Protein AF-A0A7W1JGU1-F1 (afdb_monomer_lite)

Radius of gyration: 25.04 Å; chains: 1; bounding box: 56×46×71 Å

Sequence (363 aa):
MRERWFGATGRRIPEIAVEGELDVDGALVLDGIADTSRLEQAHAEGTPIVVRAASADEVREALARPEVACVLVPETKREFLDLDLTKLTYGTFSIAACDLETGQWGVATQSKFLAVGSVVPWAEPHVGAVATQAYANPRYGPNGLQLLRDGLAADDVVERLTAADEGREHRQLGVVDSEGRGATYTGSECHDWAGGRTGPGYAAQGNILVSAETVDAIADTFESSSGPLAERLIECLAAAQAAGGDSRGQQSAALLVVEKDGGYAGLSDVVIDLRVDDHERPIEELRRLYGLHEQLFGKTPRSQWIAVADDLRAELGERLASLGYDGDLADAFTAWAGTENLEERVDGVEQIDPVVLEELRAR

Secondary structure (DSSP, 8-state):
--EEE-GGGS-EEESEEETTTS--TT-EEESSS--HHHHHHHHHTT--EEEE-SSHHHHHHHHHSTTEEEEEE-GGGGGGGG--GGGGS--EEEEEEEETTTTEEEEEEEESSTTGGGTSEEEETTTEEEEEEES--TTHHHHHHHHHHTT--HHHHHHHHHHT-TTGGGEEEEEEETT--EEEEE-TTSPSS-EEEEETTEEEEEESBS-THHHHHHHHHHHH--S-HHHHHHHHHHHHHHTT-BTT---EEEEEEEETT-SGGGSSSEEEEEEE-S-SSHHHHHHHHHHHHHHHH----GGGPEE--HHHHHHHHHHHHHTT--S-HHHHHHHHHHHTT-GGG-S-SSEE-HHHHHHHHH-

Foldseek 3Di:
DDWFDQFPPPDIDDQEDAPPPDDNPQADEEAACPCVVVLVVCNVVSGGYEYEDADLVRSLVLSLQLSHRYYYYYPVPVVSSVDPNVLSQWWKKKKWFDDLVQQKTKMKMFTPAFFLLVAAWADDGLQWIKGKGQVGDSVLRVQLSVVSVVVDAQAVSLCVVLVPDPCSLRIWMWIAGSQQWIDIDHHVSFAPPWDWDTDRGMIIIIGQFPDCQLRVQLVVLLVPDDDDPQVSRLSSNVSSVVSGGRSNATFKMWMWMFHQLCPDVSPGGTPDTDIDRGDNCHSVVSVVVVVVSCLQPNDDPPVQWAFCPPVNLVVQQVLLVVVVQDDDSQVSLCVVCVVVNNNVQDDTDRTGDVSSVVVSVVD

pLDDT: mean 92.93, std 8.39, range [48.16, 98.94]

Structure (mmCIF, N/CA/C/O backbone):
data_AF-A0A7W1JGU1-F1
#
_entry.id   AF-A0A7W1JGU1-F1
#
loop_
_atom_site.group_PDB
_atom_site.id
_atom_site.type_symbol
_atom_site.label_atom_id
_atom_site.label_alt_id
_atom_site.label_comp_id
_atom_site.label_asym_id
_atom_site.label_entity_id
_atom_site.label_seq_id
_atom_site.pdbx_PDB_ins_code
_atom_site.Cartn_x
_atom_site.Cartn_y
_atom_site.Cartn_z
_atom_site.occupancy
_atom_site.B_iso_or_equiv
_atom_site.auth_seq_id
_atom_site.auth_comp_id
_atom_site.auth_asym_id
_atom_site.auth_atom_id
_atom_site.pdbx_PDB_model_num
ATOM 1 N N . MET A 1 1 ? 13.282 23.132 -16.673 1.00 57.81 1 MET A N 1
ATOM 2 C CA . MET A 1 1 ? 14.598 22.493 -16.487 1.00 57.81 1 MET A CA 1
ATOM 3 C C . MET A 1 1 ? 14.498 21.673 -15.212 1.00 57.81 1 MET A C 1
ATOM 5 O O . MET A 1 1 ? 14.059 22.225 -14.212 1.00 57.81 1 MET A O 1
ATOM 9 N N . ARG A 1 2 ? 14.706 20.356 -15.277 1.00 69.19 2 ARG A N 1
ATOM 10 C CA . ARG A 1 2 ? 14.617 19.480 -14.096 1.00 69.19 2 ARG A CA 1
ATOM 11 C C . ARG A 1 2 ? 15.855 19.677 -13.229 1.00 69.19 2 ARG A C 1
ATOM 13 O O . ARG A 1 2 ? 16.912 19.979 -13.774 1.00 69.19 2 ARG A O 1
ATOM 20 N N . GLU A 1 3 ? 15.717 19.525 -11.916 1.00 82.75 3 GLU A N 1
ATOM 21 C CA . GLU A 1 3 ? 16.795 19.787 -10.960 1.00 82.75 3 GLU A CA 1
ATOM 22 C C . GLU A 1 3 ? 16.996 18.622 -9.988 1.00 82.75 3 GLU A C 1
ATOM 24 O O . GLU A 1 3 ? 16.015 18.075 -9.474 1.00 82.75 3 GLU A O 1
ATOM 29 N N . ARG A 1 4 ? 18.255 18.315 -9.663 1.00 78.69 4 ARG A N 1
ATOM 30 C CA . ARG A 1 4 ? 18.679 17.308 -8.677 1.00 78.69 4 ARG A CA 1
ATOM 31 C C . ARG A 1 4 ? 19.448 17.942 -7.526 1.00 78.69 4 ARG A C 1
ATOM 33 O O . ARG A 1 4 ? 19.943 19.063 -7.633 1.00 78.69 4 ARG A O 1
ATOM 40 N N . TRP A 1 5 ? 19.542 17.213 -6.418 1.00 82.38 5 TRP A N 1
ATOM 41 C CA . TRP A 1 5 ? 20.405 17.586 -5.301 1.00 82.38 5 TRP A CA 1
ATOM 42 C C . TRP A 1 5 ? 21.877 17.479 -5.701 1.00 82.38 5 TRP A C 1
ATOM 44 O O . TRP A 1 5 ? 22.309 16.480 -6.271 1.00 82.38 5 TRP A O 1
ATOM 54 N N . PHE A 1 6 ? 22.655 18.508 -5.380 1.00 87.06 6 PHE A N 1
ATOM 55 C CA . PHE A 1 6 ? 24.087 18.546 -5.637 1.00 87.06 6 PHE A CA 1
ATOM 56 C C . PHE A 1 6 ? 24.843 17.916 -4.465 1.00 87.06 6 PHE A C 1
ATOM 58 O O . PHE A 1 6 ? 25.328 18.619 -3.575 1.00 87.06 6 PHE A O 1
ATOM 65 N N . GLY A 1 7 ? 24.881 16.580 -4.429 1.00 80.62 7 GLY A N 1
ATOM 66 C CA . GLY A 1 7 ? 25.441 15.818 -3.306 1.00 80.62 7 GLY A CA 1
ATOM 67 C C . GLY A 1 7 ? 24.830 16.237 -1.963 1.00 80.62 7 GLY A C 1
ATOM 68 O O . GLY A 1 7 ? 23.652 16.586 -1.886 1.00 80.62 7 GLY A O 1
ATOM 69 N N . ALA A 1 8 ? 25.643 16.275 -0.907 1.00 78.25 8 ALA A N 1
ATOM 70 C CA . ALA A 1 8 ? 25.215 16.690 0.433 1.00 78.25 8 ALA A CA 1
ATOM 71 C C . ALA A 1 8 ? 25.233 18.221 0.665 1.00 78.25 8 ALA A C 1
ATOM 73 O O . ALA A 1 8 ? 25.177 18.679 1.805 1.00 78.25 8 ALA A O 1
ATOM 74 N N . THR A 1 9 ? 25.327 19.044 -0.389 1.00 79.06 9 THR A N 1
ATOM 75 C CA . THR A 1 9 ? 25.521 20.506 -0.250 1.00 79.06 9 THR A CA 1
ATOM 76 C C . THR A 1 9 ? 24.253 21.287 0.109 1.00 79.06 9 THR A C 1
ATOM 78 O O . THR A 1 9 ? 24.330 22.481 0.398 1.00 79.06 9 THR A O 1
ATOM 81 N N . GLY A 1 10 ? 23.075 20.657 0.038 1.00 78.06 10 GLY A N 1
ATOM 82 C CA . GLY A 1 10 ? 21.784 21.331 0.217 1.00 78.06 10 GLY A CA 1
ATOM 83 C C . GLY A 1 10 ? 21.398 22.274 -0.933 1.00 78.06 10 GLY A C 1
ATOM 84 O O . GLY A 1 10 ? 20.420 23.011 -0.818 1.00 78.06 10 GLY A O 1
ATOM 85 N N . ARG A 1 11 ? 22.141 22.267 -2.049 1.00 85.06 11 ARG A N 1
ATOM 86 C CA . ARG A 1 11 ? 21.815 23.005 -3.280 1.00 85.06 11 ARG A CA 1
ATOM 87 C C . ARG A 1 11 ? 21.112 22.086 -4.277 1.00 85.06 11 ARG A C 1
ATOM 89 O O . ARG A 1 11 ? 21.459 20.910 -4.388 1.00 85.06 11 ARG A O 1
ATOM 96 N N . ARG A 1 12 ? 20.169 22.636 -5.045 1.00 85.50 12 ARG A N 1
ATOM 97 C CA . ARG A 1 12 ? 19.611 21.989 -6.241 1.00 85.50 12 ARG A CA 1
ATOM 98 C C . ARG A 1 12 ? 20.215 22.617 -7.493 1.00 85.50 12 ARG A C 1
ATOM 100 O O . ARG A 1 12 ? 20.418 23.830 -7.522 1.00 85.50 12 ARG A O 1
ATOM 107 N N . ILE A 1 13 ? 20.528 21.795 -8.490 1.00 90.69 13 ILE A N 1
ATOM 108 C CA . ILE A 1 13 ? 21.108 22.217 -9.773 1.00 90.69 13 ILE A CA 1
ATOM 109 C C . ILE A 1 13 ? 20.391 21.530 -10.943 1.00 90.69 13 ILE A C 1
ATOM 111 O O . ILE A 1 13 ? 19.786 20.479 -10.723 1.00 90.69 13 ILE A O 1
ATOM 115 N N . PRO A 1 14 ? 20.453 22.076 -12.172 1.00 92.25 14 PRO A N 1
ATOM 116 C CA . PRO A 1 14 ? 19.905 21.424 -13.359 1.00 92.25 14 PRO A CA 1
ATOM 117 C C . PRO A 1 14 ? 20.441 20.001 -13.572 1.00 92.25 14 PRO A C 1
ATOM 119 O O . PRO A 1 14 ? 21.622 19.751 -13.363 1.00 92.25 14 PRO A O 1
ATOM 122 N N . GLU A 1 15 ? 19.593 19.086 -14.052 1.00 90.38 15 GLU A N 1
ATOM 123 C CA . GLU A 1 15 ? 20.009 17.732 -14.459 1.00 90.38 15 GLU A CA 1
ATOM 124 C C . GLU A 1 15 ? 20.952 17.756 -15.668 1.00 90.38 15 GLU A C 1
ATOM 126 O O . GLU A 1 15 ? 21.831 16.909 -15.782 1.00 90.38 15 GLU A O 1
ATOM 131 N N . ILE A 1 16 ? 20.783 18.727 -16.568 1.00 94.06 16 ILE A N 1
ATOM 132 C CA . ILE A 1 16 ? 21.658 18.944 -17.720 1.00 94.06 16 ILE A CA 1
ATOM 133 C C . ILE A 1 16 ? 22.049 20.417 -17.731 1.00 94.06 16 ILE A C 1
ATOM 135 O O . ILE A 1 16 ? 21.179 21.288 -17.652 1.00 94.06 16 ILE A O 1
ATOM 139 N N . ALA A 1 17 ? 23.341 20.695 -17.854 1.00 95.12 17 ALA A N 1
ATOM 140 C CA . ALA A 1 17 ? 23.866 22.043 -18.014 1.00 95.12 17 ALA A CA 1
ATOM 141 C C . ALA A 1 17 ? 24.923 22.087 -19.117 1.00 95.12 17 ALA A C 1
ATOM 143 O O . ALA A 1 17 ? 25.564 21.085 -19.434 1.00 95.12 17 ALA A O 1
ATOM 144 N N . VAL A 1 18 ? 25.116 23.262 -19.708 1.00 95.12 18 VAL A N 1
ATOM 145 C CA . VAL A 1 18 ? 26.220 23.478 -20.643 1.00 95.12 18 VAL A CA 1
ATOM 146 C C . VAL A 1 18 ? 27.516 23.595 -19.850 1.00 95.12 18 VAL A C 1
ATOM 148 O O . VAL A 1 18 ? 27.570 24.266 -18.815 1.00 95.12 18 VAL A O 1
ATOM 151 N N . GLU A 1 19 ? 28.571 22.949 -20.332 1.00 93.38 19 GLU A N 1
ATOM 152 C CA . GLU A 1 19 ? 29.889 23.043 -19.718 1.00 93.38 19 GLU A CA 1
ATOM 153 C C . GLU A 1 19 ? 30.355 24.507 -19.614 1.00 93.38 19 GLU A C 1
ATOM 155 O O . GLU A 1 19 ? 30.359 25.249 -20.595 1.00 93.38 19 GLU A O 1
ATOM 160 N N . GLY A 1 20 ? 30.734 24.920 -18.401 1.00 90.44 20 GLY A N 1
ATOM 161 C CA . GLY A 1 20 ? 31.150 26.291 -18.090 1.00 90.44 20 GLY A CA 1
ATOM 162 C C . GLY A 1 20 ? 30.017 27.257 -17.719 1.00 90.44 20 GLY A C 1
ATOM 163 O O . GLY A 1 20 ? 30.310 28.352 -17.246 1.00 90.44 20 GLY A O 1
ATOM 164 N N . GLU A 1 21 ? 28.744 26.871 -17.873 1.00 91.75 21 GLU A N 1
ATOM 165 C CA . GLU A 1 21 ? 27.593 27.701 -17.469 1.00 91.75 21 GLU A CA 1
ATOM 166 C C . GLU A 1 21 ? 27.094 27.397 -16.043 1.00 91.75 21 GLU A C 1
ATOM 168 O O . GLU A 1 21 ? 26.325 28.176 -15.479 1.00 91.75 21 GLU A O 1
ATOM 173 N N . LEU A 1 22 ? 27.544 26.291 -15.441 1.00 91.69 22 LEU A N 1
ATOM 174 C CA . LEU A 1 22 ? 27.181 25.872 -14.088 1.00 91.69 22 LEU A CA 1
ATOM 175 C C . LEU A 1 22 ? 28.423 25.763 -13.197 1.00 91.69 22 LEU A C 1
ATOM 177 O O . LEU A 1 22 ? 29.395 25.097 -13.550 1.00 91.69 22 LEU A O 1
ATOM 181 N N . ASP A 1 23 ? 28.360 26.386 -12.021 1.00 90.50 23 ASP A N 1
ATOM 182 C CA . ASP A 1 23 ? 29.350 26.206 -10.959 1.00 90.50 23 ASP A CA 1
ATOM 183 C C . ASP A 1 23 ? 29.194 24.817 -10.324 1.00 90.50 23 ASP A C 1
ATOM 185 O O . ASP A 1 23 ? 28.189 24.532 -9.664 1.00 90.50 23 ASP A O 1
ATOM 189 N N . VAL A 1 24 ? 30.197 23.969 -10.545 1.00 91.62 24 VAL A N 1
ATOM 190 C CA . VAL A 1 24 ? 30.272 22.591 -10.044 1.00 91.62 24 VAL A CA 1
ATOM 191 C C . VAL A 1 24 ? 31.461 22.391 -9.099 1.00 91.62 24 VAL A C 1
ATOM 193 O O . VAL A 1 24 ? 31.951 21.271 -8.942 1.00 91.62 24 VAL A O 1
ATOM 196 N N . ASP A 1 25 ? 31.943 23.463 -8.463 1.00 90.75 25 ASP A N 1
ATOM 197 C CA . ASP A 1 25 ? 33.056 23.385 -7.520 1.00 90.75 25 ASP A CA 1
ATOM 198 C C . ASP A 1 25 ? 32.768 22.392 -6.383 1.00 90.75 25 ASP A C 1
ATOM 200 O O . ASP A 1 25 ? 31.695 22.370 -5.774 1.00 90.75 25 ASP A O 1
ATOM 204 N N . GLY A 1 26 ? 33.758 21.543 -6.097 1.00 86.06 26 GLY A N 1
ATOM 205 C CA . GLY A 1 26 ? 33.644 20.475 -5.104 1.00 86.06 26 GLY A CA 1
ATOM 206 C C . GLY A 1 26 ? 32.968 19.196 -5.606 1.00 86.06 26 GLY A C 1
ATOM 207 O O . GLY A 1 26 ? 32.890 18.238 -4.840 1.00 86.06 26 GLY A O 1
ATOM 208 N N . ALA A 1 27 ? 32.524 19.137 -6.867 1.00 92.62 27 ALA A N 1
ATOM 209 C CA . ALA A 1 27 ? 32.068 17.891 -7.473 1.00 92.62 27 ALA A CA 1
ATOM 210 C C . ALA A 1 27 ? 33.224 17.004 -7.950 1.00 92.62 27 ALA A C 1
ATOM 212 O O . ALA A 1 27 ? 34.256 17.475 -8.438 1.00 92.62 27 ALA A O 1
ATOM 213 N N . LEU A 1 28 ? 32.990 15.695 -7.921 1.00 94.56 28 LEU A N 1
ATOM 214 C CA . LEU A 1 28 ? 33.716 14.746 -8.748 1.00 94.56 28 LEU A CA 1
ATOM 215 C C . LEU A 1 28 ? 33.192 14.852 -10.186 1.00 94.56 28 LEU A C 1
ATOM 217 O O . LEU A 1 28 ? 32.068 14.441 -10.469 1.00 94.56 28 LEU A O 1
ATOM 221 N N . VAL A 1 29 ? 34.016 15.385 -11.091 1.00 94.81 29 VAL A N 1
ATOM 222 C CA . VAL A 1 29 ? 33.682 15.485 -12.519 1.00 94.81 29 VAL A CA 1
ATOM 223 C C . VAL A 1 29 ? 34.329 14.337 -13.294 1.00 94.81 29 VAL A C 1
ATOM 225 O O . VAL A 1 29 ? 35.550 14.176 -13.245 1.00 94.81 29 VAL A O 1
ATOM 228 N N . LEU A 1 30 ? 33.523 13.556 -14.015 1.00 94.00 30 LEU A N 1
ATOM 229 C CA . LEU A 1 30 ? 33.954 12.382 -14.781 1.00 94.00 30 LEU A CA 1
ATOM 230 C C . LEU A 1 30 ? 33.613 12.510 -16.269 1.00 94.00 30 LEU A C 1
ATOM 232 O O . LEU A 1 30 ? 32.602 13.104 -16.635 1.00 94.00 30 LEU A O 1
ATOM 236 N N . ASP A 1 31 ? 34.426 11.887 -17.120 1.00 91.94 31 ASP A N 1
ATOM 237 C CA . ASP A 1 31 ? 34.188 11.783 -18.564 1.00 91.94 31 ASP A CA 1
ATOM 238 C C . ASP A 1 31 ? 33.495 10.441 -18.876 1.00 91.94 31 ASP A C 1
ATOM 240 O O . ASP A 1 31 ? 34.106 9.506 -19.396 1.00 91.94 31 ASP A O 1
ATOM 244 N N . GLY A 1 32 ? 32.225 10.327 -18.473 1.00 87.50 32 GLY A N 1
ATOM 245 C CA . GLY A 1 32 ? 31.402 9.113 -18.574 1.00 87.50 32 GLY A CA 1
ATOM 246 C C . GLY A 1 32 ? 31.245 8.332 -17.258 1.00 87.50 32 GLY A C 1
ATOM 247 O O . GLY A 1 32 ? 31.755 8.729 -16.212 1.00 87.50 32 GLY A O 1
ATOM 248 N N . ILE A 1 33 ? 30.521 7.204 -17.310 1.00 84.88 33 ILE A N 1
ATOM 249 C CA . ILE A 1 33 ? 30.115 6.402 -16.130 1.00 84.88 33 ILE A CA 1
ATOM 250 C C . ILE A 1 33 ? 30.819 5.039 -16.002 1.00 84.88 33 ILE A C 1
ATOM 252 O O . ILE A 1 33 ? 30.367 4.170 -15.258 1.00 84.88 33 ILE A O 1
ATOM 256 N N . ALA A 1 34 ? 31.914 4.824 -16.733 1.00 85.06 34 ALA A N 1
ATOM 257 C CA . ALA A 1 34 ? 32.598 3.528 -16.768 1.00 85.06 34 ALA A CA 1
ATOM 258 C C . ALA A 1 34 ? 33.297 3.153 -15.443 1.00 85.06 34 ALA A C 1
ATOM 260 O O . ALA A 1 34 ? 33.526 1.974 -15.186 1.00 85.06 34 ALA A O 1
ATOM 261 N N . ASP A 1 35 ? 33.635 4.135 -14.602 1.00 84.56 35 ASP A N 1
ATOM 262 C CA . ASP A 1 35 ? 34.299 3.931 -13.307 1.00 84.56 35 ASP A CA 1
ATOM 263 C C . ASP A 1 35 ? 33.270 3.884 -12.165 1.00 84.56 35 ASP A C 1
ATOM 265 O O . ASP A 1 35 ? 33.096 4.838 -11.402 1.00 84.56 35 ASP A O 1
ATOM 269 N N . THR A 1 36 ? 32.543 2.769 -12.076 1.00 78.19 36 THR A N 1
ATOM 270 C CA . THR A 1 36 ? 31.451 2.584 -11.106 1.00 78.19 36 THR A CA 1
ATOM 271 C C . THR A 1 36 ? 31.927 2.623 -9.658 1.00 78.19 36 THR A C 1
ATOM 273 O O . THR A 1 36 ? 31.287 3.257 -8.826 1.00 78.19 36 THR A O 1
ATOM 276 N N . SER A 1 37 ? 33.097 2.052 -9.366 1.00 81.31 37 SER A N 1
ATOM 277 C CA . SER A 1 37 ? 33.707 2.079 -8.031 1.00 81.31 37 SER A CA 1
ATOM 278 C C . SER A 1 37 ? 33.895 3.495 -7.491 1.00 81.31 37 SER A C 1
ATOM 280 O O . SER A 1 37 ? 33.700 3.762 -6.306 1.00 81.31 37 SER A O 1
ATOM 282 N N . ARG A 1 38 ? 34.275 4.424 -8.369 1.00 83.88 38 ARG A N 1
ATOM 283 C CA . ARG A 1 38 ? 34.543 5.809 -7.991 1.00 83.88 38 ARG A CA 1
ATOM 284 C C . ARG A 1 38 ? 33.262 6.623 -7.830 1.00 83.88 38 ARG A C 1
ATOM 286 O O . ARG A 1 38 ? 33.226 7.517 -6.988 1.00 83.88 38 ARG A O 1
ATOM 293 N N . LEU A 1 39 ? 32.225 6.293 -8.604 1.00 80.50 39 LEU A N 1
ATOM 294 C CA . LEU A 1 39 ? 30.877 6.838 -8.434 1.00 80.50 39 LEU A CA 1
ATOM 295 C C . LEU A 1 39 ? 30.300 6.451 -7.065 1.00 80.50 39 LEU A C 1
ATOM 297 O O . LEU A 1 39 ? 29.896 7.323 -6.300 1.00 80.50 39 LEU A O 1
ATOM 301 N N . GLU A 1 40 ? 30.334 5.160 -6.734 1.00 76.38 40 GLU A N 1
ATOM 302 C CA . GLU A 1 40 ? 29.820 4.622 -5.469 1.00 76.38 40 GLU A CA 1
ATOM 303 C C . GLU A 1 40 ? 30.540 5.228 -4.259 1.00 76.38 40 GLU A C 1
ATOM 305 O O . GLU A 1 40 ? 29.898 5.662 -3.301 1.00 76.38 40 GLU A O 1
ATOM 310 N N . GLN A 1 41 ? 31.873 5.328 -4.320 1.00 85.38 41 GLN A N 1
ATOM 311 C CA . GLN A 1 41 ? 32.661 5.944 -3.254 1.00 85.38 41 GLN A CA 1
ATOM 312 C C . GLN A 1 41 ? 32.295 7.422 -3.053 1.00 85.38 41 GLN A C 1
ATOM 314 O O . GLN A 1 41 ? 32.042 7.848 -1.927 1.00 85.38 41 GLN A O 1
ATOM 319 N N . ALA A 1 42 ? 32.247 8.206 -4.134 1.00 84.44 42 ALA A N 1
ATOM 320 C CA . ALA A 1 42 ? 31.918 9.626 -4.052 1.00 84.44 42 ALA A CA 1
ATOM 321 C C . ALA A 1 42 ? 30.506 9.851 -3.494 1.00 84.44 42 ALA A C 1
ATOM 323 O O . ALA A 1 42 ? 30.311 10.741 -2.664 1.00 84.44 42 ALA A O 1
ATOM 324 N N . HIS A 1 43 ? 29.546 9.013 -3.893 1.00 78.19 43 HIS A N 1
ATOM 325 C CA . HIS A 1 43 ? 28.185 9.056 -3.376 1.00 78.19 43 HIS A CA 1
ATOM 326 C C . HIS A 1 43 ? 28.131 8.759 -1.871 1.00 78.19 43 HIS A C 1
ATOM 328 O O . HIS A 1 43 ? 27.525 9.524 -1.120 1.00 78.19 43 HIS A O 1
ATOM 334 N N . ALA A 1 44 ? 28.818 7.706 -1.415 1.00 77.06 44 ALA A N 1
ATOM 335 C CA . ALA A 1 44 ? 28.895 7.346 0.002 1.00 77.06 44 ALA A CA 1
ATOM 336 C C . ALA A 1 44 ? 29.539 8.450 0.864 1.00 77.06 44 ALA A C 1
ATOM 338 O O . ALA A 1 44 ? 29.163 8.644 2.019 1.00 77.06 44 ALA A O 1
ATOM 339 N N . GLU A 1 45 ? 30.482 9.204 0.296 1.00 85.62 45 GLU A N 1
ATOM 340 C CA . GLU A 1 45 ? 31.135 10.352 0.938 1.00 85.62 45 GLU A CA 1
ATOM 341 C C . GLU A 1 45 ? 30.306 11.652 0.846 1.00 85.62 45 GLU A C 1
ATOM 343 O O . GLU A 1 45 ? 30.707 12.684 1.385 1.00 85.62 45 GLU A O 1
ATOM 348 N N . GLY A 1 46 ? 29.149 11.630 0.173 1.00 80.19 46 GLY A N 1
ATOM 349 C CA . GLY A 1 46 ? 28.290 12.800 -0.039 1.00 80.19 46 GLY A CA 1
ATOM 350 C C . GLY A 1 46 ? 28.841 13.814 -1.050 1.00 80.19 46 GLY A C 1
ATOM 351 O O . GLY A 1 46 ? 28.321 14.932 -1.146 1.00 80.19 46 GLY A O 1
ATOM 352 N N . THR A 1 47 ? 29.878 13.438 -1.804 1.00 90.12 47 THR A N 1
ATOM 353 C CA . THR A 1 47 ? 30.502 14.274 -2.833 1.00 90.12 47 THR A CA 1
ATOM 354 C C . THR A 1 47 ? 29.578 14.359 -4.051 1.00 90.12 47 THR A C 1
ATOM 356 O O . THR A 1 47 ? 29.162 13.321 -4.569 1.00 90.12 47 THR A O 1
ATOM 359 N N . PRO A 1 48 ? 29.241 15.565 -4.546 1.00 90.62 48 PRO A N 1
ATOM 360 C CA . PRO A 1 48 ? 28.428 15.699 -5.747 1.00 90.62 48 PRO A CA 1
ATOM 361 C C . PRO A 1 48 ? 29.127 15.085 -6.960 1.00 90.62 48 PRO A C 1
ATOM 363 O O . PRO A 1 48 ? 30.327 15.272 -7.147 1.00 90.62 48 PRO A O 1
ATOM 366 N N . ILE A 1 49 ? 28.378 14.394 -7.812 1.00 94.50 49 ILE A N 1
ATOM 367 C CA . ILE A 1 49 ? 28.927 13.751 -9.007 1.00 94.50 49 ILE A CA 1
ATOM 368 C C . ILE A 1 49 ? 28.382 14.444 -10.246 1.00 94.50 49 ILE A C 1
ATOM 370 O O . ILE A 1 49 ? 27.172 14.626 -10.392 1.00 94.50 49 ILE A O 1
ATOM 374 N N . VAL A 1 50 ? 29.282 14.802 -11.155 1.00 95.94 50 VAL A N 1
ATOM 375 C CA . VAL A 1 50 ? 28.960 15.429 -12.433 1.00 95.94 50 VAL A CA 1
ATOM 376 C C . VAL A 1 50 ? 29.601 14.626 -13.554 1.00 95.94 50 VAL A C 1
ATOM 378 O O . VAL A 1 50 ? 30.773 14.264 -13.478 1.00 95.94 50 VAL A O 1
ATOM 381 N N . VAL A 1 51 ? 28.842 14.348 -14.608 1.00 96.19 51 VAL A N 1
ATOM 382 C CA . VAL A 1 51 ? 29.319 13.537 -15.735 1.00 96.19 51 VAL A CA 1
ATOM 383 C C . VAL A 1 51 ? 29.299 14.371 -17.004 1.00 96.19 51 VAL A C 1
ATOM 385 O O . VAL A 1 51 ? 28.305 15.024 -17.299 1.00 96.19 51 VAL A O 1
ATOM 388 N N . ARG A 1 52 ? 30.380 14.362 -17.780 1.00 96.19 52 ARG A N 1
ATOM 389 C CA . ARG A 1 52 ? 30.372 14.911 -19.137 1.00 96.19 52 ARG A CA 1
ATOM 390 C C . ARG A 1 52 ? 29.783 13.899 -20.106 1.00 96.19 52 ARG A C 1
ATOM 392 O O . ARG A 1 52 ? 30.157 12.729 -20.068 1.00 96.19 52 ARG A O 1
ATOM 399 N N . ALA A 1 53 ? 28.911 14.368 -20.990 1.00 95.00 53 ALA A N 1
ATOM 400 C CA . ALA A 1 53 ? 28.315 13.562 -22.047 1.00 95.00 53 ALA A CA 1
ATOM 401 C C . ALA A 1 53 ? 28.321 14.323 -23.377 1.00 95.00 53 ALA A C 1
ATOM 403 O O . ALA A 1 53 ? 27.991 15.508 -23.441 1.00 95.00 53 ALA A O 1
ATOM 404 N N . ALA A 1 54 ? 28.674 13.632 -24.456 1.00 92.69 54 ALA A N 1
ATOM 405 C CA . ALA A 1 54 ? 28.732 14.163 -25.815 1.00 92.69 54 ALA A CA 1
ATOM 406 C C . ALA A 1 54 ? 27.597 13.645 -26.717 1.00 92.69 54 ALA A C 1
ATOM 408 O O . ALA A 1 54 ? 27.443 14.123 -27.848 1.00 92.69 54 ALA A O 1
ATOM 409 N N . SER A 1 55 ? 26.783 12.704 -26.230 1.00 92.00 55 SER A N 1
ATOM 410 C CA . SER A 1 55 ? 25.632 12.146 -26.944 1.00 92.00 55 SER A CA 1
ATOM 411 C C . SER A 1 55 ? 24.375 12.087 -26.071 1.00 92.00 55 SER A C 1
ATOM 413 O O . SER A 1 55 ? 24.446 12.080 -24.846 1.00 92.00 55 SER A O 1
ATOM 415 N N . ALA A 1 56 ? 23.201 12.029 -26.706 1.00 83.94 56 ALA A N 1
ATOM 416 C CA . ALA A 1 56 ? 21.934 11.895 -25.990 1.00 83.94 56 ALA A CA 1
ATOM 417 C C . ALA A 1 56 ? 21.840 10.584 -25.191 1.00 83.94 56 ALA A C 1
ATOM 419 O O . ALA A 1 56 ? 21.195 10.560 -24.147 1.00 83.94 56 ALA A O 1
ATOM 420 N N . ASP A 1 57 ? 22.474 9.511 -25.668 1.00 82.31 57 ASP A N 1
ATOM 421 C CA . ASP A 1 57 ? 22.488 8.222 -24.972 1.00 82.31 57 ASP A CA 1
ATOM 422 C C . ASP A 1 57 ? 23.388 8.284 -23.739 1.00 82.31 57 ASP A C 1
ATOM 424 O O . ASP A 1 57 ? 22.933 7.929 -22.659 1.00 82.31 57 ASP A O 1
ATOM 428 N N . GLU A 1 58 ? 24.575 8.887 -23.842 1.00 90.69 58 GLU A N 1
ATOM 429 C CA . GLU A 1 58 ? 25.435 9.150 -22.678 1.00 90.69 58 GLU A CA 1
ATOM 430 C C . GLU A 1 58 ? 24.746 10.044 -21.638 1.00 90.69 58 GLU A C 1
ATOM 432 O O . GLU A 1 58 ? 24.868 9.799 -20.440 1.00 90.69 58 GLU A O 1
ATOM 437 N N . VAL A 1 59 ? 23.983 11.060 -22.072 1.00 89.75 59 VAL A N 1
ATOM 438 C CA . VAL A 1 59 ? 23.187 11.895 -21.156 1.00 89.75 59 VAL A CA 1
ATOM 439 C C . VAL A 1 59 ? 22.160 11.044 -20.412 1.00 89.75 59 VAL A C 1
ATOM 441 O O . VAL A 1 59 ? 22.015 11.179 -19.198 1.00 89.75 59 VAL A O 1
ATOM 444 N N . ARG A 1 60 ? 21.443 10.163 -21.119 1.00 81.88 60 ARG A N 1
ATOM 445 C CA . ARG A 1 60 ? 20.428 9.300 -20.502 1.00 81.88 60 ARG A CA 1
ATOM 446 C C . ARG A 1 60 ? 21.044 8.257 -19.580 1.00 81.88 60 ARG A C 1
ATOM 448 O O . ARG A 1 60 ? 20.530 8.078 -18.485 1.00 81.88 60 ARG A O 1
ATOM 455 N N . GLU A 1 61 ? 22.125 7.604 -19.991 1.00 81.25 61 GLU A N 1
ATOM 456 C CA . GLU A 1 61 ? 22.857 6.625 -19.182 1.00 81.25 61 GLU A CA 1
ATOM 457 C C . GLU A 1 61 ? 23.410 7.262 -17.906 1.00 81.25 61 GLU A C 1
ATOM 459 O O . GLU A 1 61 ? 23.255 6.712 -16.816 1.00 81.25 61 GLU A O 1
ATOM 464 N N . ALA A 1 62 ? 23.993 8.458 -18.018 1.00 88.31 62 ALA A N 1
ATOM 465 C CA . ALA A 1 62 ? 24.476 9.199 -16.865 1.00 88.31 62 ALA A CA 1
ATOM 466 C C . ALA A 1 62 ? 23.327 9.634 -15.946 1.00 88.31 62 ALA A C 1
ATOM 468 O O . ALA A 1 62 ? 23.434 9.479 -14.737 1.00 88.31 62 ALA A O 1
ATOM 469 N N . LEU A 1 63 ? 22.202 10.117 -16.482 1.00 85.12 63 LEU A N 1
ATOM 470 C CA . LEU A 1 63 ? 21.047 10.504 -15.663 1.00 85.12 63 LEU A CA 1
ATOM 471 C C . LEU A 1 63 ? 20.227 9.322 -15.133 1.00 85.12 63 LEU A C 1
ATOM 473 O O . LEU A 1 63 ? 19.476 9.504 -14.174 1.00 85.12 63 LEU A O 1
ATOM 477 N N . ALA A 1 64 ? 20.366 8.121 -15.691 1.00 74.06 64 ALA A N 1
ATOM 478 C CA . ALA A 1 64 ? 19.800 6.903 -15.112 1.00 74.06 64 ALA A CA 1
ATOM 479 C C . ALA A 1 64 ? 20.467 6.535 -13.781 1.00 74.06 64 ALA A C 1
ATOM 481 O O . ALA A 1 64 ? 19.858 5.860 -12.955 1.00 74.06 64 ALA A O 1
ATOM 482 N N . ARG A 1 65 ? 21.696 7.011 -13.551 1.00 76.81 65 ARG A N 1
ATOM 483 C CA . ARG A 1 65 ? 22.391 6.869 -12.275 1.00 76.81 65 ARG A CA 1
ATOM 484 C C . ARG A 1 65 ? 21.842 7.883 -11.264 1.00 76.81 65 ARG A C 1
ATOM 486 O O . ARG A 1 65 ? 21.923 9.092 -11.518 1.00 76.81 65 ARG A O 1
ATOM 493 N N . PRO A 1 66 ? 21.271 7.443 -10.132 1.00 72.00 66 PRO A N 1
ATOM 494 C CA . PRO A 1 66 ? 20.759 8.356 -9.111 1.00 72.00 66 PRO A CA 1
ATOM 495 C C . PRO A 1 66 ? 21.863 9.179 -8.435 1.00 72.00 66 PRO A C 1
ATOM 497 O O . PRO A 1 66 ? 21.594 10.269 -7.933 1.00 72.00 66 PRO A O 1
ATOM 500 N N . GLU A 1 67 ? 23.106 8.696 -8.456 1.00 81.06 67 GLU A N 1
ATOM 501 C CA . GLU A 1 67 ? 24.265 9.353 -7.857 1.00 81.06 67 GLU A CA 1
ATOM 502 C C . GLU A 1 67 ? 24.722 10.579 -8.663 1.00 81.06 67 GLU A C 1
ATOM 504 O O . GLU A 1 67 ? 25.348 11.487 -8.112 1.00 81.06 67 GLU A O 1
ATOM 509 N N . VAL A 1 68 ? 24.401 10.628 -9.962 1.00 89.19 68 VAL A N 1
ATOM 510 C CA . VAL A 1 68 ? 24.774 11.727 -10.860 1.00 89.19 68 VAL A CA 1
ATOM 511 C C . VAL A 1 68 ? 23.842 12.916 -10.636 1.00 89.19 68 VAL A C 1
ATOM 513 O O . VAL A 1 68 ? 22.644 12.874 -10.932 1.00 89.19 68 VAL A O 1
ATOM 516 N N . ALA A 1 69 ? 24.418 14.009 -10.137 1.00 89.12 69 ALA A N 1
ATOM 517 C CA . ALA A 1 69 ? 23.707 15.244 -9.831 1.00 89.12 69 ALA A CA 1
ATOM 518 C C . ALA A 1 69 ? 23.454 16.105 -11.078 1.00 89.12 69 ALA A C 1
ATOM 520 O O . ALA A 1 69 ? 22.437 16.789 -11.151 1.00 89.12 69 ALA A O 1
ATOM 521 N N . CYS A 1 70 ? 24.366 16.084 -12.054 1.00 94.25 70 CYS A N 1
ATOM 522 C CA . CYS A 1 70 ? 24.240 16.841 -13.298 1.00 94.25 70 CYS A CA 1
ATOM 523 C C . CYS A 1 70 ? 25.060 16.201 -14.418 1.00 94.25 70 CYS A C 1
ATOM 525 O O . CYS A 1 70 ? 26.146 15.666 -14.187 1.00 94.25 70 CYS A O 1
ATOM 527 N N . VAL A 1 71 ? 24.566 16.329 -15.645 1.00 95.69 71 VAL A N 1
ATOM 528 C CA . VAL A 1 71 ? 25.310 16.037 -16.864 1.00 95.69 71 VAL A CA 1
ATOM 529 C C . VAL A 1 71 ? 25.737 17.337 -17.534 1.00 95.69 71 VAL A C 1
ATOM 531 O O . VAL A 1 71 ? 24.907 18.194 -17.835 1.00 95.69 71 VAL A O 1
ATOM 534 N N . LEU A 1 72 ? 27.038 17.491 -17.770 1.00 96.62 72 LEU A N 1
ATOM 535 C CA . LEU A 1 72 ? 27.579 18.594 -18.555 1.00 96.62 72 LEU A CA 1
ATOM 536 C C . LEU A 1 72 ? 27.620 18.201 -20.027 1.00 96.62 72 LEU A C 1
ATOM 538 O O . LEU A 1 72 ? 28.242 17.203 -20.396 1.00 96.62 72 LEU A O 1
ATOM 542 N N . VAL A 1 73 ? 26.982 19.010 -20.865 1.00 96.06 73 VAL A N 1
ATOM 543 C CA . VAL A 1 73 ? 27.023 18.864 -22.321 1.00 96.06 73 VAL A CA 1
ATOM 544 C C . VAL A 1 73 ? 27.886 19.969 -22.936 1.00 96.06 73 VAL A C 1
ATOM 546 O O . VAL A 1 73 ? 27.887 21.097 -22.433 1.00 96.06 73 VAL A O 1
ATOM 549 N N . PRO A 1 74 ? 28.627 19.697 -24.024 1.00 94.94 74 PRO A N 1
ATOM 550 C CA . PRO A 1 74 ? 29.394 20.724 -24.719 1.00 94.94 74 PRO A CA 1
ATOM 551 C C . PRO A 1 74 ? 28.517 21.895 -25.176 1.00 94.94 74 PRO A C 1
ATOM 553 O O . PRO A 1 74 ? 27.356 21.708 -25.536 1.00 94.94 74 PRO A O 1
ATOM 556 N N . GLU A 1 75 ? 29.096 23.093 -25.296 1.00 93.19 75 GLU A N 1
ATOM 557 C CA . GLU A 1 75 ? 28.383 24.268 -25.829 1.00 93.19 75 GLU A CA 1
ATOM 558 C C . GLU A 1 75 ? 27.804 24.035 -27.237 1.00 93.19 75 GLU A C 1
ATOM 560 O O . GLU A 1 75 ? 26.758 24.576 -27.595 1.00 93.19 75 GLU A O 1
ATOM 565 N N . THR A 1 76 ? 28.443 23.173 -28.027 1.00 93.75 76 THR A N 1
ATOM 566 C CA . THR A 1 76 ? 27.977 22.775 -29.364 1.00 93.75 76 THR A CA 1
ATOM 567 C C . THR A 1 76 ? 26.779 21.820 -29.350 1.00 93.75 76 THR A C 1
ATOM 569 O O . THR A 1 76 ? 26.274 21.498 -30.423 1.00 93.75 76 THR A O 1
ATOM 572 N N . LYS A 1 77 ? 26.350 21.365 -28.166 1.00 92.56 77 LYS A N 1
ATOM 573 C CA . LYS A 1 77 ? 25.307 20.357 -27.926 1.00 92.56 77 LYS A CA 1
ATOM 574 C C . LYS A 1 77 ? 24.163 20.865 -27.044 1.00 92.56 77 LYS A C 1
ATOM 576 O O . LYS A 1 77 ? 23.526 20.093 -26.328 1.00 92.56 77 LYS A O 1
ATOM 581 N N . ARG A 1 78 ? 23.883 22.173 -27.089 1.00 92.44 78 ARG A N 1
ATOM 582 C CA . ARG A 1 78 ? 22.790 22.817 -26.331 1.00 92.44 78 ARG A CA 1
ATOM 583 C C . ARG A 1 78 ? 21.424 22.170 -26.581 1.00 92.44 78 ARG A C 1
ATOM 585 O O . ARG A 1 78 ? 20.585 22.218 -25.689 1.00 92.44 78 ARG A O 1
ATOM 592 N N . GLU A 1 79 ? 21.211 21.528 -27.732 1.00 88.88 79 GLU A N 1
ATOM 593 C CA . GLU A 1 79 ? 19.981 20.784 -28.028 1.00 88.88 79 GLU A CA 1
ATOM 594 C C . GLU A 1 79 ? 19.681 19.667 -27.014 1.00 88.88 79 GLU A C 1
ATOM 596 O O . GLU A 1 79 ? 18.535 19.245 -26.887 1.00 88.88 79 GLU A O 1
ATOM 601 N N . PHE A 1 80 ? 20.680 19.198 -26.257 1.00 90.75 80 PHE A N 1
ATOM 602 C CA . PHE A 1 80 ? 20.475 18.182 -25.229 1.00 90.75 80 PHE A CA 1
ATOM 603 C C . PHE A 1 80 ? 19.794 18.704 -23.960 1.00 90.75 80 PHE A C 1
ATOM 605 O O . PHE A 1 80 ? 19.228 17.904 -23.220 1.00 90.75 80 PHE A O 1
ATOM 612 N N . LEU A 1 81 ? 19.770 20.022 -23.728 1.00 87.88 81 LEU A N 1
ATOM 613 C CA . LEU A 1 81 ? 19.007 20.626 -22.625 1.00 87.88 81 LEU A CA 1
ATOM 614 C C . LEU A 1 81 ? 17.496 20.372 -22.754 1.00 87.88 81 LEU A C 1
ATOM 616 O O . LEU A 1 81 ? 16.786 20.356 -21.749 1.00 87.88 81 LEU A O 1
ATOM 620 N N . ASP A 1 82 ? 17.032 20.149 -23.986 1.00 84.44 82 ASP A N 1
ATOM 621 C CA . ASP A 1 82 ? 15.638 19.872 -24.330 1.00 84.44 82 ASP A CA 1
ATOM 622 C C . ASP A 1 82 ? 15.358 18.366 -24.492 1.00 84.44 82 ASP A C 1
ATOM 624 O O . ASP A 1 82 ? 14.303 17.985 -25.006 1.00 84.44 82 ASP A O 1
ATOM 628 N N . LEU A 1 83 ? 16.287 17.485 -24.085 1.00 80.62 83 LEU A N 1
ATOM 629 C CA . LEU A 1 83 ? 16.059 16.043 -24.152 1.00 80.62 83 LEU A CA 1
ATOM 630 C C . LEU A 1 83 ? 14.812 15.659 -23.361 1.00 80.62 83 LEU A C 1
ATOM 632 O O . LEU A 1 83 ? 14.644 16.010 -22.192 1.00 80.62 83 LEU A O 1
ATOM 636 N N . ASP A 1 84 ? 13.960 14.863 -23.999 1.00 64.31 84 ASP A N 1
ATOM 637 C CA . ASP A 1 84 ? 12.831 14.257 -23.321 1.00 64.31 84 ASP A CA 1
ATOM 638 C C . ASP A 1 84 ? 13.327 13.152 -22.376 1.00 64.31 84 ASP A C 1
ATOM 640 O O . ASP A 1 84 ? 13.554 12.001 -22.759 1.00 64.31 84 ASP A O 1
ATOM 644 N N . LEU A 1 85 ? 13.533 13.542 -21.120 1.00 64.94 85 LEU A N 1
ATOM 645 C CA . LEU A 1 85 ? 13.931 12.665 -20.026 1.00 64.94 85 LEU A CA 1
ATOM 646 C C . LEU A 1 85 ? 12.719 12.002 -19.350 1.00 64.94 85 LEU A C 1
ATOM 648 O O . LEU A 1 85 ? 12.868 11.416 -18.277 1.00 64.94 85 LEU A O 1
ATOM 652 N N . THR A 1 86 ? 11.500 12.098 -19.898 1.00 53.44 86 THR A N 1
ATOM 653 C CA . THR A 1 86 ? 10.312 11.440 -19.310 1.00 53.44 86 THR A CA 1
ATOM 654 C C . THR A 1 86 ? 10.453 9.921 -19.205 1.00 53.44 86 THR A C 1
ATOM 656 O O . THR A 1 86 ? 9.820 9.303 -18.352 1.00 53.44 86 THR A O 1
ATOM 659 N N . LYS A 1 87 ? 11.340 9.312 -19.998 1.00 48.16 87 LYS A N 1
ATOM 660 C CA . LYS A 1 87 ? 11.672 7.887 -19.877 1.00 48.16 87 LYS A CA 1
ATOM 661 C C . LYS A 1 87 ? 12.430 7.544 -18.581 1.00 48.16 87 LYS A C 1
ATOM 663 O O . LYS A 1 87 ? 12.280 6.449 -18.071 1.00 48.16 87 LYS A O 1
ATOM 668 N N . LEU A 1 88 ? 13.131 8.494 -17.955 1.00 49.03 88 LEU A N 1
ATOM 669 C CA . LEU A 1 88 ? 13.908 8.268 -16.721 1.00 49.03 88 LEU A CA 1
ATOM 670 C C . LEU A 1 88 ? 13.107 8.488 -15.418 1.00 49.03 88 LEU A C 1
ATOM 672 O O . LEU A 1 88 ? 13.680 8.490 -14.329 1.00 49.03 88 LEU A O 1
ATOM 676 N N . THR A 1 89 ? 11.793 8.739 -15.496 1.00 50.22 89 THR A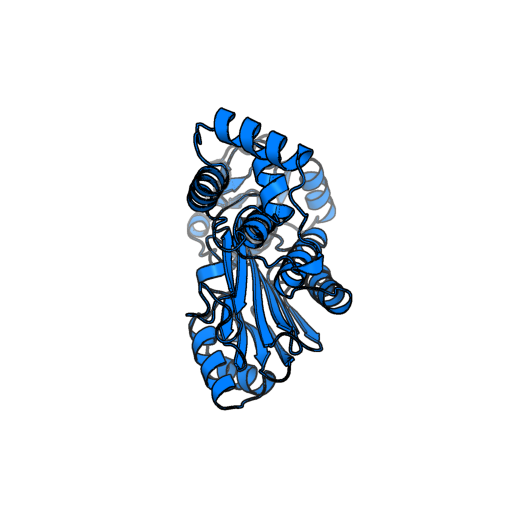 N 1
ATOM 677 C CA . THR A 1 89 ? 11.046 9.368 -14.387 1.00 50.22 89 THR A CA 1
ATOM 678 C C . THR A 1 89 ? 10.016 8.529 -13.639 1.00 50.22 89 THR A C 1
ATOM 680 O O . THR A 1 89 ? 9.360 9.094 -12.763 1.00 50.22 89 THR A O 1
ATOM 683 N N . TYR A 1 90 ? 9.913 7.210 -13.850 1.00 54.78 90 TYR A N 1
ATOM 684 C CA . TYR A 1 90 ? 8.843 6.418 -13.207 1.00 54.78 90 TYR A CA 1
ATOM 685 C C . TYR A 1 90 ? 9.250 5.017 -12.718 1.00 54.78 90 TYR A C 1
ATOM 687 O O . TYR A 1 90 ? 8.604 4.036 -13.050 1.00 54.78 90 TYR A O 1
ATOM 695 N N . GLY A 1 91 ? 10.291 4.928 -11.898 1.00 63.59 91 GLY A N 1
ATOM 696 C CA . GLY A 1 91 ? 10.583 3.783 -11.032 1.00 63.59 91 GLY A CA 1
ATOM 697 C C . GLY A 1 91 ? 9.496 3.551 -9.993 1.00 63.59 91 GLY A C 1
ATOM 698 O O . GLY A 1 91 ? 8.861 4.494 -9.524 1.00 63.59 91 GLY A O 1
ATOM 699 N N . THR A 1 92 ? 9.180 2.305 -9.686 1.00 89.50 92 THR A N 1
ATOM 700 C CA . THR A 1 92 ? 8.093 1.951 -8.760 1.00 89.50 92 THR A CA 1
ATOM 701 C C . THR A 1 92 ? 8.292 0.513 -8.328 1.00 89.50 92 THR A C 1
ATOM 703 O O . THR A 1 92 ? 8.640 -0.317 -9.166 1.00 89.50 92 THR A O 1
ATOM 706 N N . PHE A 1 93 ? 8.000 0.198 -7.069 1.00 97.50 93 PHE A N 1
ATOM 707 C CA . PHE A 1 93 ? 7.701 -1.171 -6.662 1.00 97.50 93 PHE A CA 1
ATOM 708 C C . PHE A 1 93 ? 6.315 -1.245 -6.028 1.00 97.50 93 PHE A C 1
ATOM 710 O O . PHE A 1 93 ? 5.802 -0.277 -5.452 1.00 97.50 93 PHE A O 1
ATOM 717 N N . SER A 1 94 ? 5.673 -2.393 -6.192 1.00 98.56 94 SER A N 1
ATOM 718 C CA . SER A 1 94 ? 4.349 -2.650 -5.647 1.00 98.56 94 SER A CA 1
ATOM 719 C C . SER A 1 94 ? 4.100 -4.137 -5.455 1.00 98.56 94 SER A C 1
ATOM 721 O O . SER A 1 94 ? 4.786 -4.989 -6.024 1.00 98.56 94 SER A O 1
ATOM 723 N N . ILE A 1 95 ? 3.080 -4.423 -4.658 1.00 98.88 95 ILE A N 1
ATOM 724 C CA . ILE A 1 95 ? 2.524 -5.751 -4.447 1.00 98.88 95 ILE A CA 1
ATOM 725 C C . ILE A 1 95 ? 1.002 -5.653 -4.523 1.00 98.88 95 ILE A C 1
ATOM 727 O O . ILE A 1 95 ? 0.397 -4.835 -3.833 1.00 98.88 95 ILE A O 1
ATOM 731 N N . ALA A 1 96 ? 0.397 -6.473 -5.378 1.00 98.94 96 ALA A N 1
ATOM 732 C CA . ALA A 1 96 ? -1.020 -6.808 -5.322 1.00 98.94 96 ALA A CA 1
ATOM 733 C C . ALA A 1 96 ? -1.153 -8.116 -4.542 1.00 98.94 96 ALA A C 1
ATOM 735 O O . ALA A 1 96 ? -0.368 -9.039 -4.768 1.00 98.94 96 ALA A O 1
ATOM 736 N N . ALA A 1 97 ? -2.107 -8.201 -3.622 1.00 98.88 97 ALA A N 1
ATOM 737 C CA . ALA A 1 97 ? -2.270 -9.372 -2.776 1.00 98.88 97 ALA A CA 1
ATOM 738 C C . ALA A 1 97 ? -3.716 -9.590 -2.338 1.00 98.88 97 ALA A C 1
ATOM 740 O O . ALA A 1 97 ? -4.561 -8.697 -2.435 1.00 98.88 97 ALA A O 1
ATOM 741 N N . CYS A 1 98 ? -3.978 -10.780 -1.814 1.00 98.75 98 CYS A N 1
ATOM 742 C CA . CYS A 1 98 ? -5.220 -11.111 -1.142 1.00 98.75 98 CYS A CA 1
ATOM 743 C C . CYS A 1 98 ? -4.977 -11.898 0.143 1.00 98.75 98 CYS A C 1
ATOM 745 O O . CYS A 1 98 ? -3.976 -12.602 0.293 1.00 98.75 98 CYS A O 1
ATOM 747 N N . ASP A 1 99 ? -5.958 -11.836 1.028 1.00 98.38 99 ASP A N 1
ATOM 748 C CA . ASP A 1 99 ? -6.146 -12.772 2.121 1.00 98.38 99 ASP A CA 1
ATOM 749 C C . ASP A 1 99 ? -7.529 -13.414 1.960 1.00 98.38 99 ASP A C 1
ATOM 751 O O . ASP A 1 99 ? -8.567 -12.790 2.181 1.00 98.38 99 ASP A O 1
ATOM 755 N N . LEU A 1 100 ? -7.536 -14.673 1.517 1.00 97.50 100 LEU A N 1
ATOM 756 C CA . LEU A 1 100 ? -8.769 -15.412 1.247 1.00 97.50 100 LEU A CA 1
ATOM 757 C C . LEU A 1 100 ? -9.509 -15.812 2.530 1.00 97.50 100 LEU A C 1
ATOM 759 O O . LEU A 1 100 ? -10.710 -16.068 2.461 1.00 97.50 100 LEU A O 1
ATOM 763 N N . GLU A 1 101 ? -8.825 -15.882 3.678 1.00 96.50 101 GLU A N 1
ATOM 764 C CA . GLU A 1 101 ? -9.465 -16.229 4.952 1.00 96.50 101 GLU A CA 1
ATOM 765 C C . GLU A 1 101 ? -10.331 -15.076 5.458 1.00 96.50 101 GLU A C 1
ATOM 767 O O . GLU A 1 101 ? -11.454 -15.295 5.914 1.00 96.50 101 GLU A O 1
ATOM 772 N N . THR A 1 102 ? -9.825 -13.847 5.334 1.00 95.25 102 THR A N 1
ATOM 773 C CA . THR A 1 102 ? -10.544 -12.622 5.712 1.00 95.25 102 THR A CA 1
ATOM 774 C C . THR A 1 102 ? -11.381 -12.040 4.571 1.00 95.25 102 THR A C 1
ATOM 776 O O . THR A 1 102 ? -12.227 -11.187 4.809 1.00 95.25 102 THR A O 1
ATOM 779 N N . GLY A 1 103 ? -11.206 -12.519 3.335 1.00 97.62 103 GLY A N 1
ATOM 780 C CA . GLY A 1 103 ? -11.933 -12.014 2.169 1.00 97.62 103 GLY A CA 1
ATOM 781 C C . GLY A 1 103 ? -11.452 -10.634 1.717 1.00 97.62 103 GLY A C 1
ATOM 782 O O . GLY A 1 103 ? -12.249 -9.848 1.198 1.00 97.62 103 GLY A O 1
ATOM 783 N N . GLN A 1 104 ? -10.163 -10.348 1.906 1.00 98.69 104 GLN A N 1
ATOM 784 C CA . GLN A 1 104 ? -9.551 -9.059 1.601 1.00 98.69 104 GLN A CA 1
ATOM 785 C C . GLN A 1 104 ? -8.690 -9.108 0.340 1.00 98.69 104 GLN A C 1
ATOM 787 O O . GLN A 1 104 ? -7.962 -10.070 0.093 1.00 98.69 104 GLN A O 1
ATOM 792 N N . TRP A 1 105 ? -8.720 -8.023 -0.432 1.00 98.88 105 TRP A N 1
ATOM 793 C CA . TRP A 1 105 ? -7.800 -7.765 -1.541 1.00 98.88 105 TRP A CA 1
ATOM 794 C C . TRP A 1 105 ? -7.158 -6.403 -1.352 1.00 98.88 105 TRP A C 1
ATOM 796 O O . TRP A 1 105 ? -7.786 -5.478 -0.842 1.00 98.88 105 TRP A O 1
ATOM 806 N N . GLY A 1 106 ? -5.909 -6.253 -1.772 1.00 98.81 106 GLY A N 1
ATOM 807 C CA . GLY A 1 106 ? -5.220 -4.988 -1.603 1.00 98.81 106 GLY A CA 1
ATOM 808 C C . GLY A 1 106 ? -4.015 -4.807 -2.500 1.00 98.81 106 GLY A C 1
ATOM 809 O O . GLY A 1 106 ? -3.488 -5.750 -3.091 1.00 98.81 106 GLY A O 1
ATOM 810 N N . VAL A 1 107 ? -3.586 -3.555 -2.596 1.00 98.94 107 VAL A N 1
ATOM 811 C CA . VAL A 1 107 ? -2.375 -3.154 -3.301 1.00 98.94 107 VAL A CA 1
ATOM 812 C C . VAL A 1 107 ? -1.614 -2.159 -2.441 1.00 98.94 107 VAL A C 1
ATOM 814 O O . VAL A 1 107 ? -2.191 -1.197 -1.934 1.00 98.94 107 VAL A O 1
ATOM 817 N N . ALA A 1 108 ? -0.306 -2.359 -2.332 1.00 98.88 108 ALA A N 1
ATOM 818 C CA . ALA A 1 108 ? 0.605 -1.378 -1.765 1.00 98.88 108 ALA A CA 1
ATOM 819 C C . ALA A 1 108 ? 1.692 -1.016 -2.772 1.00 98.88 108 ALA A C 1
ATOM 821 O O . ALA A 1 108 ? 2.157 -1.861 -3.539 1.00 98.88 108 ALA A O 1
ATOM 822 N N . THR A 1 109 ? 2.091 0.253 -2.797 1.00 98.75 109 THR A N 1
ATOM 823 C CA . THR A 1 109 ? 3.086 0.761 -3.748 1.00 98.75 109 THR A CA 1
ATOM 824 C C . THR A 1 109 ? 3.910 1.900 -3.163 1.00 98.75 109 THR A C 1
ATOM 826 O O . THR A 1 109 ? 3.433 2.643 -2.304 1.00 98.75 109 THR A O 1
ATOM 829 N N . GLN A 1 110 ? 5.134 2.057 -3.665 1.00 97.75 110 GLN A N 1
ATOM 830 C CA . GLN A 1 110 ? 6.001 3.202 -3.420 1.00 97.75 110 GLN A CA 1
ATOM 831 C C . GLN A 1 110 ? 6.689 3.617 -4.728 1.00 97.75 110 GLN A C 1
ATOM 833 O O . GLN A 1 110 ? 7.095 2.772 -5.529 1.00 97.75 110 GLN A O 1
ATOM 838 N N . SER A 1 111 ? 6.830 4.926 -4.949 1.00 95.38 111 SER A N 1
ATOM 839 C CA . SER A 1 111 ? 7.621 5.472 -6.062 1.00 95.38 111 SER A CA 1
ATOM 840 C C . SER A 1 111 ? 8.310 6.804 -5.729 1.00 95.38 111 SER A C 1
ATOM 842 O O . SER A 1 111 ? 7.815 7.582 -4.902 1.00 95.38 111 SER A O 1
ATOM 844 N N . LYS A 1 112 ? 9.435 7.114 -6.396 1.00 91.12 112 LYS A N 1
ATOM 845 C CA . LYS A 1 112 ? 9.890 8.505 -6.600 1.00 91.12 112 LYS A CA 1
ATOM 846 C C . LYS A 1 112 ? 9.029 9.197 -7.672 1.00 91.12 112 LYS A C 1
ATOM 848 O O . LYS A 1 112 ? 9.500 9.537 -8.759 1.00 91.12 112 LYS A O 1
ATOM 853 N N . PHE A 1 113 ? 7.742 9.336 -7.381 1.00 89.00 113 PHE A N 1
ATOM 854 C CA . PHE A 1 113 ? 6.722 9.979 -8.209 1.00 89.00 113 PHE A CA 1
ATOM 855 C C . PHE A 1 113 ? 5.688 10.613 -7.281 1.00 89.00 113 PHE A C 1
ATOM 857 O O . PHE A 1 113 ? 5.434 10.083 -6.205 1.00 89.00 113 PHE A O 1
ATOM 864 N N . LEU A 1 114 ? 5.096 11.738 -7.672 1.00 91.94 114 LEU A N 1
ATOM 86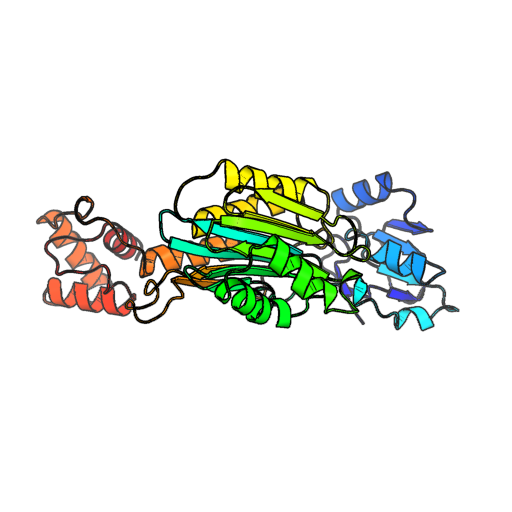5 C CA . LEU A 1 114 ? 4.060 12.400 -6.880 1.00 91.94 114 LEU A CA 1
ATOM 866 C C . LEU A 1 114 ? 2.759 11.588 -6.933 1.00 91.94 114 LEU A C 1
ATOM 868 O O . LEU A 1 114 ? 2.276 11.284 -8.019 1.00 91.94 114 LEU A O 1
ATOM 872 N N . ALA A 1 115 ? 2.153 11.315 -5.780 1.00 95.50 115 ALA A N 1
ATOM 873 C CA . ALA A 1 115 ? 0.802 10.764 -5.689 1.00 95.50 115 ALA A CA 1
ATOM 874 C C . ALA A 1 115 ? 0.577 9.421 -6.422 1.00 95.50 115 ALA A C 1
ATOM 876 O O . ALA A 1 115 ? -0.445 9.226 -7.092 1.00 95.50 115 ALA A O 1
ATOM 877 N N . VAL A 1 116 ? 1.512 8.470 -6.274 1.00 96.88 116 VAL A N 1
ATOM 878 C CA . VAL A 1 116 ? 1.481 7.152 -6.946 1.00 96.88 116 VAL A CA 1
ATOM 879 C C . VAL A 1 116 ? 0.179 6.367 -6.710 1.00 96.88 116 VAL A C 1
ATOM 881 O O . VAL A 1 116 ? -0.287 5.648 -7.598 1.00 96.88 116 VAL A O 1
ATOM 884 N N . GLY A 1 117 ? -0.463 6.572 -5.554 1.00 97.56 117 GLY A N 1
ATOM 885 C CA . GLY A 1 117 ? -1.735 5.943 -5.187 1.00 97.56 117 GLY A CA 1
ATOM 886 C C . GLY A 1 117 ? -2.915 6.295 -6.094 1.00 97.56 117 GLY A C 1
ATOM 887 O O . GLY A 1 117 ? -3.906 5.581 -6.099 1.00 97.56 117 GLY A O 1
ATOM 888 N N . SER A 1 118 ? -2.822 7.359 -6.896 1.00 96.31 118 SER A N 1
ATOM 889 C CA . SER A 1 118 ? -3.865 7.701 -7.878 1.00 96.31 118 SER A CA 1
ATOM 890 C C . SER A 1 118 ? -3.823 6.865 -9.160 1.00 96.31 118 SER A C 1
ATOM 892 O O . SER A 1 118 ? -4.746 6.953 -9.969 1.00 96.31 118 SER A O 1
ATOM 894 N N . VAL A 1 119 ? -2.747 6.102 -9.376 1.00 96.81 119 VAL A N 1
ATOM 895 C CA . VAL A 1 119 ? -2.480 5.409 -10.645 1.00 96.81 119 VAL A CA 1
ATOM 896 C C . VAL A 1 119 ? -2.389 3.903 -10.452 1.00 96.81 119 VAL A C 1
ATOM 898 O O . VAL A 1 119 ? -3.026 3.149 -11.189 1.00 96.81 119 VAL A O 1
ATOM 901 N N . VAL A 1 120 ? -1.570 3.473 -9.491 1.00 98.38 120 VAL A N 1
ATOM 902 C CA . VAL A 1 120 ? -1.145 2.074 -9.384 1.00 98.38 120 VAL A CA 1
ATOM 903 C C . VAL A 1 120 ? -2.213 1.156 -8.788 1.00 98.38 120 VAL A C 1
ATOM 905 O O . VAL A 1 120 ? -2.471 0.133 -9.422 1.00 98.38 120 VAL A O 1
ATOM 908 N N . PRO A 1 121 ? -2.809 1.448 -7.614 1.00 98.56 121 PRO A N 1
ATOM 909 C CA . PRO A 1 121 ? -3.616 0.472 -6.892 1.00 98.56 121 PRO A CA 1
ATOM 910 C C . PRO A 1 121 ? -5.065 0.404 -7.382 1.00 98.56 121 PRO A C 1
ATOM 912 O O . PRO A 1 121 ? -5.761 1.414 -7.461 1.00 98.56 121 PRO A O 1
ATOM 915 N N . TRP A 1 122 ? -5.536 -0.816 -7.636 1.00 98.81 122 TRP A N 1
ATOM 916 C CA . TRP A 1 122 ? -6.934 -1.133 -7.921 1.00 98.81 122 TRP A CA 1
ATOM 917 C C . TRP A 1 122 ? -7.285 -2.454 -7.243 1.00 98.81 122 TRP A C 1
ATOM 919 O O . TRP A 1 122 ? -6.519 -3.410 -7.334 1.00 98.81 122 TRP A O 1
ATOM 929 N N . ALA A 1 123 ? -8.434 -2.535 -6.582 1.00 98.75 123 ALA A N 1
ATOM 930 C CA . ALA A 1 123 ? -8.901 -3.771 -5.968 1.00 98.75 123 ALA A CA 1
ATOM 931 C C . ALA A 1 123 ? -10.427 -3.785 -5.870 1.00 98.75 123 ALA A C 1
ATOM 933 O O . ALA A 1 123 ? -11.057 -2.732 -5.770 1.00 98.75 123 ALA A O 1
ATOM 934 N N . GLU A 1 124 ? -11.009 -4.979 -5.892 1.00 98.75 124 GLU A N 1
ATOM 935 C CA . GLU A 1 124 ? -12.439 -5.201 -5.691 1.00 98.75 124 GLU A CA 1
ATOM 936 C C . GLU A 1 124 ? -12.643 -6.515 -4.906 1.00 98.75 124 GLU A C 1
ATOM 938 O O . GLU A 1 124 ? -12.037 -7.535 -5.269 1.00 98.75 124 GLU A O 1
ATOM 943 N N . PRO A 1 125 ? -13.449 -6.523 -3.823 1.00 98.31 125 PRO A N 1
ATOM 944 C CA . PRO A 1 125 ? -13.614 -7.713 -2.992 1.00 98.31 125 PRO A CA 1
ATOM 945 C C . PRO A 1 125 ? -14.163 -8.893 -3.788 1.00 98.31 125 PRO A C 1
ATOM 947 O O . PRO A 1 125 ? -15.073 -8.737 -4.599 1.00 98.31 125 PRO A O 1
ATOM 950 N N . HIS A 1 126 ? -13.628 -10.087 -3.532 1.00 97.88 126 HIS A N 1
ATOM 951 C CA . HIS A 1 126 ? -13.987 -11.337 -4.218 1.00 97.88 126 HIS A CA 1
ATOM 952 C C . HIS A 1 126 ? -13.760 -11.339 -5.738 1.00 97.88 126 HIS A C 1
ATOM 954 O O . HIS A 1 126 ? -14.155 -12.292 -6.407 1.00 97.88 126 HIS A O 1
ATOM 960 N N . VAL A 1 127 ? -13.114 -10.306 -6.280 1.00 98.62 127 VAL A N 1
ATOM 961 C CA . VAL A 1 127 ? -12.796 -10.167 -7.704 1.00 98.62 127 VAL A CA 1
ATOM 962 C C . VAL A 1 127 ? -11.290 -10.238 -7.904 1.00 98.62 127 VAL A C 1
ATOM 964 O O . VAL A 1 127 ? -10.813 -11.078 -8.663 1.00 98.62 127 VAL A O 1
ATOM 967 N N . GLY A 1 128 ? -10.533 -9.377 -7.223 1.00 98.69 128 GLY A N 1
ATOM 968 C CA . GLY A 1 128 ? -9.081 -9.359 -7.345 1.00 98.69 128 GLY A CA 1
ATOM 969 C C . GLY A 1 128 ? -8.437 -8.004 -7.074 1.00 98.69 128 GLY A C 1
ATOM 970 O O . GLY A 1 128 ? -9.095 -7.029 -6.709 1.00 98.69 128 GLY A O 1
ATOM 971 N N . ALA A 1 129 ? -7.126 -7.951 -7.292 1.00 98.88 129 ALA A N 1
ATOM 972 C CA . ALA A 1 129 ? -6.287 -6.767 -7.164 1.00 98.88 129 ALA A CA 1
ATOM 973 C C . ALA A 1 129 ? -5.397 -6.597 -8.404 1.00 98.88 129 ALA A C 1
ATOM 975 O O . ALA A 1 129 ? -4.899 -7.574 -8.964 1.00 98.88 129 ALA A O 1
ATOM 976 N N . VAL A 1 130 ? -5.187 -5.351 -8.828 1.00 98.94 130 VAL A N 1
ATOM 977 C CA . VAL A 1 130 ? -4.393 -4.978 -10.003 1.00 98.94 130 VAL A CA 1
ATOM 978 C C . VAL A 1 130 ? -3.467 -3.815 -9.649 1.00 98.94 130 VAL A C 1
ATOM 980 O O . VAL A 1 130 ? -3.914 -2.776 -9.169 1.00 98.94 130 VAL A O 1
ATOM 983 N N . ALA A 1 131 ? -2.179 -3.972 -9.945 1.00 98.75 131 ALA A N 1
ATOM 984 C CA . ALA A 1 131 ? -1.158 -2.940 -9.821 1.00 98.75 131 ALA A CA 1
ATOM 985 C C . ALA A 1 131 ? -0.576 -2.612 -11.204 1.00 98.75 131 ALA A C 1
ATOM 987 O O . ALA A 1 131 ? 0.125 -3.436 -11.790 1.00 98.75 131 ALA A O 1
ATOM 988 N N . THR A 1 132 ? -0.854 -1.422 -11.749 1.00 98.19 132 THR A N 1
ATOM 989 C CA . THR A 1 132 ? -0.305 -0.979 -13.051 1.00 98.19 132 THR A CA 1
ATOM 990 C C . THR A 1 132 ? 0.730 0.128 -12.877 1.00 98.19 132 THR A C 1
ATOM 992 O O . THR A 1 132 ? 0.451 1.145 -12.252 1.00 98.19 132 THR A O 1
ATOM 995 N N . GLN A 1 133 ? 1.937 -0.056 -13.420 1.00 97.19 133 GLN A N 1
ATOM 996 C CA . GLN A 1 133 ? 3.073 0.846 -13.191 1.00 97.19 133 GLN A CA 1
ATOM 997 C C . GLN A 1 133 ? 4.031 0.937 -14.397 1.00 97.19 133 GLN A C 1
ATOM 999 O O . GLN A 1 133 ? 3.681 0.530 -15.511 1.00 97.19 133 GLN A O 1
ATOM 1004 N N . ALA A 1 134 ? 5.227 1.500 -14.171 1.00 92.25 134 ALA A N 1
ATOM 1005 C CA . ALA A 1 134 ? 6.185 1.952 -15.188 1.00 92.25 134 ALA A CA 1
ATOM 1006 C C . ALA A 1 134 ? 5.588 3.098 -16.020 1.00 92.25 134 ALA A C 1
ATOM 1008 O O . ALA A 1 134 ? 5.064 4.056 -15.450 1.00 92.25 134 ALA A O 1
ATOM 1009 N N . TYR A 1 135 ? 5.592 3.019 -17.354 1.00 88.25 135 TYR A N 1
ATOM 1010 C CA . TYR A 1 135 ? 4.800 3.940 -18.170 1.00 88.25 135 TYR A CA 1
ATOM 1011 C C . TYR A 1 135 ? 3.328 3.513 -18.123 1.00 88.25 135 TYR A C 1
ATOM 1013 O O . TYR A 1 135 ? 2.787 3.002 -19.104 1.00 88.25 135 TYR A O 1
ATOM 1021 N N . ALA A 1 136 ? 2.732 3.639 -16.935 1.00 89.88 136 ALA A N 1
ATOM 1022 C CA . ALA A 1 136 ? 1.470 3.023 -16.561 1.00 89.88 136 ALA A CA 1
ATOM 1023 C C . ALA A 1 136 ? 0.357 3.342 -17.562 1.00 89.88 136 ALA A C 1
ATOM 1025 O O . ALA A 1 136 ? 0.247 4.457 -18.077 1.00 89.88 136 ALA A O 1
ATOM 1026 N N . ASN A 1 137 ? -0.509 2.358 -17.791 1.00 94.62 137 ASN A N 1
ATOM 1027 C CA . ASN A 1 137 ? -1.756 2.546 -18.511 1.00 94.62 137 ASN A CA 1
ATOM 1028 C C . ASN A 1 137 ? -2.893 2.456 -17.485 1.00 94.62 137 ASN A C 1
ATOM 1030 O O . ASN A 1 137 ? -3.309 1.343 -17.161 1.00 94.62 137 ASN A O 1
ATOM 1034 N N . PRO A 1 138 ? -3.436 3.584 -16.981 1.00 92.69 138 PRO A N 1
ATOM 1035 C CA . PRO A 1 138 ? -4.451 3.561 -15.925 1.00 92.69 138 PRO A CA 1
ATOM 1036 C C . PRO A 1 138 ? -5.714 2.775 -16.293 1.00 92.69 138 PRO A C 1
ATOM 1038 O O . PRO A 1 138 ? -6.481 2.400 -15.417 1.00 92.69 138 PRO A O 1
ATOM 1041 N N . ARG A 1 139 ? -5.943 2.488 -17.585 1.00 97.38 139 ARG A N 1
ATOM 1042 C CA . ARG A 1 139 ? -7.054 1.637 -18.029 1.00 97.38 139 ARG A CA 1
ATOM 1043 C C . ARG A 1 139 ? -6.889 0.173 -17.617 1.00 97.38 139 ARG A C 1
ATOM 1045 O O . ARG A 1 139 ? -7.895 -0.524 -17.555 1.00 97.38 139 ARG A O 1
ATOM 1052 N N . TYR A 1 140 ? -5.670 -0.297 -17.341 1.00 98.38 140 TYR A N 1
ATOM 1053 C CA . TYR A 1 140 ? -5.424 -1.674 -16.898 1.00 98.38 140 TYR A CA 1
ATOM 1054 C C . TYR A 1 140 ? -6.121 -1.993 -15.577 1.00 98.38 140 TYR A C 1
ATOM 1056 O O . TYR A 1 140 ? -6.601 -3.107 -15.429 1.00 98.38 140 TYR A O 1
ATOM 1064 N N . GLY A 1 141 ? -6.251 -1.022 -14.669 1.00 98.50 141 GLY A N 1
ATOM 1065 C CA . GLY A 1 141 ? -6.974 -1.189 -13.408 1.00 98.50 141 GLY A CA 1
ATOM 1066 C C . GLY A 1 141 ? -8.437 -1.609 -13.595 1.00 98.50 141 GLY A C 1
ATOM 1067 O O . GLY A 1 141 ? -8.775 -2.770 -13.359 1.00 98.50 141 GLY A O 1
ATOM 1068 N N . PRO A 1 142 ? -9.323 -0.716 -14.077 1.00 98.56 142 PRO A N 1
ATOM 1069 C CA . PRO A 1 142 ? -10.741 -1.028 -14.236 1.00 98.56 142 PRO A CA 1
ATOM 1070 C C . PRO A 1 142 ? -11.008 -2.127 -15.276 1.00 98.56 142 PRO A C 1
ATOM 1072 O O . PRO A 1 142 ? -11.931 -2.919 -15.091 1.00 98.56 142 PRO A O 1
ATOM 1075 N N . ASN A 1 143 ? -10.207 -2.222 -16.347 1.00 98.69 143 ASN A N 1
ATOM 1076 C CA . ASN A 1 143 ? -10.373 -3.293 -17.335 1.00 98.69 143 ASN A CA 1
ATOM 1077 C C . ASN A 1 143 ? -9.925 -4.652 -16.783 1.00 98.69 143 ASN A C 1
ATOM 1079 O O . ASN A 1 143 ? -10.569 -5.656 -17.069 1.00 98.69 143 ASN A O 1
ATOM 1083 N N . GLY A 1 144 ? -8.847 -4.694 -15.997 1.00 98.75 144 GLY A N 1
ATOM 1084 C CA . GLY A 1 144 ? -8.381 -5.909 -15.334 1.00 98.75 144 GLY A CA 1
ATOM 1085 C C . GLY A 1 144 ? -9.409 -6.423 -14.336 1.00 98.75 144 GLY A C 1
ATOM 1086 O O . GLY A 1 144 ? -9.799 -7.582 -14.419 1.00 98.75 144 GLY A O 1
ATOM 1087 N N . LEU A 1 145 ? -9.945 -5.542 -13.484 1.00 98.88 145 LEU A N 1
ATOM 1088 C CA . LEU A 1 145 ? -11.037 -5.890 -12.567 1.00 98.88 145 LEU A CA 1
ATOM 1089 C C . LEU A 1 145 ? -12.292 -6.377 -13.307 1.00 98.88 145 LEU A C 1
ATOM 1091 O O . LEU A 1 145 ? -12.948 -7.307 -12.850 1.00 98.88 145 LEU A O 1
ATOM 1095 N N . GLN A 1 146 ? -12.616 -5.807 -14.473 1.00 98.81 146 GLN A N 1
ATOM 1096 C CA . GLN A 1 146 ? -13.715 -6.317 -15.298 1.00 98.81 146 GLN A CA 1
ATOM 1097 C C . GLN A 1 146 ? -13.458 -7.742 -15.802 1.00 98.81 146 GLN A C 1
ATOM 1099 O O . GLN A 1 146 ? -14.353 -8.574 -15.719 1.00 98.81 146 GLN A O 1
ATOM 1104 N N . LEU A 1 147 ? -12.258 -8.035 -16.304 1.00 98.81 147 LEU A N 1
ATOM 1105 C CA . LEU A 1 147 ? -11.922 -9.378 -16.787 1.00 98.81 147 LEU A CA 1
ATOM 1106 C C . LEU A 1 147 ? -11.917 -10.407 -15.646 1.00 98.81 147 LEU A C 1
ATOM 1108 O O . LEU A 1 147 ? -12.397 -11.523 -15.823 1.00 98.81 147 LEU A O 1
ATOM 1112 N N . LEU A 1 148 ? -11.437 -10.011 -14.466 1.00 98.81 148 LEU A N 1
ATOM 1113 C CA . LEU A 1 148 ? -11.512 -10.821 -13.250 1.00 98.81 148 LEU A CA 1
ATOM 1114 C C . LEU A 1 148 ? -12.967 -11.090 -12.838 1.00 98.81 148 LEU A C 1
ATOM 1116 O O . LEU A 1 148 ? -13.321 -12.230 -12.552 1.00 98.81 148 LEU A O 1
ATOM 1120 N N . ARG A 1 149 ? -13.844 -10.075 -12.895 1.00 98.56 149 ARG A N 1
ATOM 1121 C CA . ARG A 1 149 ? -15.296 -10.240 -12.681 1.00 98.56 149 ARG A CA 1
ATOM 1122 C C . ARG A 1 149 ? -15.933 -11.220 -13.660 1.00 98.56 149 ARG A C 1
ATOM 1124 O O . ARG A 1 149 ? -16.862 -11.932 -13.288 1.00 98.56 149 ARG A O 1
ATOM 1131 N N . ASP A 1 150 ? -15.430 -11.266 -14.888 1.00 98.38 150 ASP A N 1
ATOM 1132 C CA . ASP A 1 150 ? -15.884 -12.201 -15.919 1.00 98.38 150 ASP A CA 1
ATOM 1133 C C . ASP A 1 150 ? -15.335 -13.633 -15.706 1.00 98.38 150 ASP A C 1
ATOM 1135 O O . ASP A 1 150 ? -15.674 -14.545 -16.463 1.00 98.38 150 ASP A O 1
ATOM 1139 N N . GLY A 1 151 ? -14.531 -13.850 -14.657 1.00 97.69 151 GLY A N 1
ATOM 1140 C CA . GLY A 1 151 ? -14.033 -15.154 -14.221 1.00 97.69 151 GLY A CA 1
ATOM 1141 C C . GLY A 1 151 ? -12.705 -15.576 -14.847 1.00 97.69 151 GLY A C 1
ATOM 1142 O O . GLY A 1 151 ? -12.360 -16.756 -14.774 1.00 97.69 151 GLY A O 1
ATOM 1143 N N . LEU A 1 152 ? -11.972 -14.657 -15.485 1.00 98.69 152 LEU A N 1
ATOM 1144 C CA . LEU A 1 152 ? -10.643 -14.960 -16.020 1.00 98.69 152 LEU A CA 1
ATOM 1145 C C . LEU A 1 152 ? -9.623 -15.099 -14.886 1.00 98.69 152 LEU A C 1
ATOM 1147 O O . LEU A 1 152 ? -9.680 -14.374 -13.893 1.00 98.69 152 LEU A O 1
ATOM 1151 N N . ALA A 1 153 ? -8.664 -16.007 -15.067 1.00 98.56 153 ALA A N 1
ATOM 1152 C CA . ALA A 1 153 ? -7.527 -16.145 -14.168 1.00 98.56 153 ALA A CA 1
ATOM 1153 C C . ALA A 1 153 ? -6.517 -15.001 -14.369 1.00 98.56 153 ALA A C 1
ATOM 1155 O O . ALA A 1 153 ? -6.482 -14.360 -15.423 1.00 98.56 153 ALA A O 1
ATOM 1156 N N . ALA A 1 154 ? -5.696 -14.721 -13.354 1.00 98.75 154 ALA A N 1
ATOM 1157 C CA . ALA A 1 154 ? -4.764 -13.588 -13.371 1.00 98.75 154 ALA A CA 1
ATOM 1158 C C . ALA A 1 154 ? -3.819 -13.569 -14.594 1.00 98.75 154 ALA A C 1
ATOM 1160 O O . ALA A 1 154 ? -3.552 -12.506 -15.157 1.00 98.75 154 ALA A O 1
ATOM 1161 N N . ASP A 1 155 ? -3.340 -14.730 -15.031 1.00 98.62 155 ASP A N 1
ATOM 1162 C CA . ASP A 1 155 ? -2.509 -14.929 -16.220 1.00 98.62 155 ASP A CA 1
ATOM 1163 C C . ASP A 1 155 ? -3.251 -14.593 -17.522 1.00 98.62 155 ASP A C 1
ATOM 1165 O O . ASP A 1 155 ? -2.733 -13.820 -18.335 1.00 98.62 155 ASP A O 1
ATOM 1169 N N . ASP A 1 156 ? -4.493 -15.059 -17.677 1.00 98.75 156 ASP A N 1
ATOM 1170 C CA . ASP A 1 156 ? -5.346 -14.705 -18.821 1.00 98.75 156 ASP A CA 1
ATOM 1171 C C . ASP A 1 156 ? -5.639 -13.194 -18.866 1.00 98.75 156 ASP A C 1
ATOM 1173 O O . ASP A 1 156 ? -5.679 -12.581 -19.937 1.00 98.75 156 ASP A O 1
ATOM 1177 N N . VAL A 1 157 ? -5.832 -12.562 -17.702 1.00 98.81 157 VAL A N 1
ATOM 1178 C CA . VAL A 1 157 ? -6.041 -11.108 -17.591 1.00 98.81 157 VAL A CA 1
ATOM 1179 C C . VAL A 1 157 ? -4.805 -10.346 -18.057 1.00 98.81 157 VAL A C 1
ATOM 1181 O O . VAL A 1 157 ? -4.922 -9.417 -18.863 1.00 98.81 157 VAL A O 1
ATOM 1184 N N . VAL A 1 158 ? -3.621 -10.745 -17.586 1.00 98.75 158 VAL A N 1
ATOM 1185 C CA . VAL A 1 158 ? -2.343 -10.155 -18.000 1.00 98.75 158 VAL A CA 1
ATOM 1186 C C . VAL A 1 158 ? -2.148 -10.289 -19.511 1.00 98.75 158 VAL A C 1
ATOM 1188 O O . VAL A 1 158 ? -1.849 -9.291 -20.176 1.00 98.75 158 VAL A O 1
ATOM 1191 N N . GLU A 1 159 ? -2.366 -11.478 -20.079 1.00 98.62 159 GLU A N 1
ATOM 1192 C CA . GLU A 1 159 ? -2.259 -11.702 -21.525 1.00 98.62 159 GLU A CA 1
ATOM 1193 C C . GLU A 1 159 ? -3.248 -10.817 -22.293 1.00 98.62 159 GLU A C 1
ATOM 1195 O O . GLU A 1 159 ? -2.870 -10.118 -23.237 1.00 98.62 159 GLU A O 1
ATOM 1200 N N . ARG A 1 160 ? -4.515 -10.784 -21.868 1.00 98.50 160 ARG A N 1
ATOM 1201 C CA . ARG A 1 160 ? -5.573 -10.050 -22.567 1.00 98.50 160 ARG A CA 1
ATOM 1202 C C . ARG A 1 160 ? -5.334 -8.545 -22.584 1.00 98.50 160 ARG A C 1
ATOM 1204 O O . ARG A 1 160 ? -5.560 -7.913 -23.619 1.00 98.50 160 ARG A O 1
ATOM 1211 N N . LEU A 1 161 ? -4.901 -7.973 -21.461 1.00 98.50 161 LEU A N 1
ATOM 1212 C CA . LEU A 1 161 ? -4.601 -6.545 -21.353 1.00 98.50 161 LEU A CA 1
ATOM 1213 C C . LEU A 1 161 ? -3.378 -6.173 -22.194 1.00 98.50 161 LEU A C 1
ATOM 1215 O O . LEU A 1 161 ? -3.439 -5.231 -22.983 1.00 98.50 161 LEU A O 1
ATOM 1219 N N . THR A 1 162 ? -2.291 -6.936 -22.066 1.00 98.19 162 THR A N 1
ATOM 1220 C CA . THR A 1 162 ? -1.024 -6.630 -22.745 1.00 98.19 162 THR A CA 1
ATOM 1221 C C . THR A 1 162 ? -1.089 -6.880 -24.247 1.00 98.19 162 THR A C 1
ATOM 1223 O O . THR A 1 162 ? -0.556 -6.084 -25.012 1.00 98.19 162 THR A O 1
ATOM 1226 N N . ALA A 1 163 ? -1.795 -7.912 -24.714 1.00 97.81 163 ALA A N 1
ATOM 1227 C CA . ALA A 1 163 ? -1.991 -8.158 -26.144 1.00 97.81 163 ALA A CA 1
ATOM 1228 C C . ALA A 1 163 ? -2.773 -7.035 -26.853 1.00 97.81 163 ALA A C 1
ATOM 1230 O O . ALA A 1 163 ? -2.648 -6.880 -28.067 1.00 97.81 163 ALA A O 1
ATOM 1231 N N . ALA A 1 164 ? -3.571 -6.261 -26.111 1.00 95.06 164 ALA A N 1
ATOM 1232 C CA . ALA A 1 164 ? -4.364 -5.154 -26.637 1.00 95.06 164 ALA A CA 1
ATOM 1233 C C . ALA A 1 164 ? -3.662 -3.780 -26.562 1.00 95.06 164 ALA A C 1
ATOM 1235 O O . ALA A 1 164 ? -4.191 -2.813 -27.113 1.00 95.06 164 ALA A O 1
ATOM 1236 N N . ASP A 1 165 ? -2.509 -3.667 -25.892 1.00 96.75 165 ASP A N 1
ATOM 1237 C CA . ASP A 1 165 ? -1.756 -2.413 -25.733 1.00 96.75 165 ASP A CA 1
ATOM 1238 C C . ASP A 1 165 ? -0.516 -2.409 -26.639 1.00 96.75 165 ASP A C 1
ATOM 1240 O O . ASP A 1 165 ? 0.462 -3.113 -26.391 1.00 96.75 165 ASP A O 1
ATOM 1244 N N . GLU A 1 166 ? -0.518 -1.572 -27.680 1.00 93.06 166 GLU A N 1
ATOM 1245 C CA . GLU A 1 166 ? 0.647 -1.388 -28.563 1.00 93.06 166 GLU A CA 1
ATOM 1246 C C . GLU A 1 166 ? 1.891 -0.885 -27.807 1.00 93.06 166 GLU A C 1
ATOM 1248 O O . GLU A 1 166 ? 3.016 -1.106 -28.245 1.00 93.06 166 GLU A O 1
ATOM 1253 N N . GLY A 1 167 ? 1.707 -0.227 -26.658 1.00 92.19 167 GLY A N 1
ATOM 1254 C CA . GLY A 1 167 ? 2.784 0.240 -25.792 1.00 92.19 167 GLY A CA 1
ATOM 1255 C C . GLY A 1 167 ? 3.143 -0.722 -24.661 1.00 92.19 167 GLY A C 1
ATOM 1256 O O . GLY A 1 167 ? 3.847 -0.296 -23.742 1.00 92.19 167 GLY A O 1
ATOM 1257 N N . ARG A 1 168 ? 2.680 -1.983 -24.700 1.00 96.44 168 ARG A N 1
ATOM 1258 C CA . ARG A 1 168 ? 2.909 -2.991 -23.649 1.00 96.44 168 ARG A CA 1
ATOM 1259 C C . ARG A 1 168 ? 4.371 -3.135 -23.237 1.00 96.44 168 ARG A C 1
ATOM 1261 O O . ARG A 1 168 ? 4.632 -3.354 -22.064 1.00 96.44 168 ARG A O 1
ATOM 1268 N N . GLU A 1 169 ? 5.324 -2.966 -24.153 1.00 96.00 169 GLU A N 1
ATOM 1269 C CA . GLU A 1 169 ? 6.748 -3.147 -23.842 1.00 96.00 169 GLU A CA 1
ATOM 1270 C C . GLU A 1 169 ? 7.277 -2.113 -22.832 1.00 96.00 169 GLU A C 1
ATOM 1272 O O . GLU A 1 169 ? 8.286 -2.361 -22.188 1.00 96.00 169 GLU A O 1
ATOM 1277 N N . HIS A 1 170 ? 6.564 -1.002 -22.611 1.00 92.94 170 HIS A N 1
ATOM 1278 C CA . HIS A 1 170 ? 6.884 -0.001 -21.584 1.00 92.94 170 HIS A CA 1
ATOM 1279 C C . HIS A 1 170 ? 6.010 -0.111 -20.318 1.00 92.94 170 HIS A C 1
ATOM 1281 O O . HIS A 1 170 ? 6.047 0.778 -19.460 1.00 92.94 170 HIS A O 1
ATOM 1287 N N . ARG A 1 171 ? 5.157 -1.138 -20.217 1.00 96.25 171 ARG A N 1
ATOM 1288 C CA . ARG A 1 171 ? 4.222 -1.336 -19.100 1.00 96.25 171 ARG A CA 1
ATOM 1289 C C . ARG A 1 171 ? 4.764 -2.364 -18.127 1.00 96.25 171 ARG A C 1
ATOM 1291 O O . ARG A 1 171 ? 5.410 -3.332 -18.522 1.00 96.25 171 ARG A O 1
ATOM 1298 N N . GLN A 1 172 ? 4.365 -2.213 -16.874 1.00 98.31 172 GLN A N 1
ATOM 1299 C CA . GLN A 1 172 ? 4.483 -3.266 -15.883 1.00 98.31 172 GLN A CA 1
ATOM 1300 C C . GLN A 1 172 ? 3.144 -3.453 -15.165 1.00 98.31 172 GLN A C 1
ATOM 1302 O O . GLN A 1 172 ? 2.415 -2.484 -14.927 1.00 98.31 172 GLN A O 1
ATOM 1307 N N . LEU A 1 173 ? 2.796 -4.704 -14.878 1.00 98.56 173 LEU A N 1
ATOM 1308 C CA . LEU A 1 173 ? 1.491 -5.096 -14.357 1.00 98.56 173 LEU A CA 1
ATOM 1309 C C . LEU A 1 173 ? 1.640 -6.252 -13.363 1.00 98.56 173 LEU A C 1
ATOM 1311 O O . LEU A 1 173 ? 2.331 -7.221 -13.664 1.00 98.56 173 LEU A O 1
ATOM 1315 N N . GLY A 1 174 ? 0.960 -6.159 -12.224 1.00 98.81 174 GLY A N 1
ATOM 1316 C CA . GLY A 1 174 ? 0.718 -7.261 -11.293 1.00 98.81 174 GLY A CA 1
ATOM 1317 C C . GLY A 1 174 ? -0.776 -7.481 -11.100 1.00 98.81 174 GLY A C 1
ATOM 1318 O O . GLY A 1 174 ? -1.525 -6.509 -10.996 1.00 98.81 174 GLY A O 1
ATOM 1319 N N . VAL A 1 175 ? -1.214 -8.736 -11.069 1.00 98.94 175 VAL A N 1
ATOM 1320 C CA . VAL A 1 175 ? -2.622 -9.120 -10.903 1.00 98.94 175 VAL A CA 1
ATOM 1321 C C . VAL A 1 175 ? -2.726 -10.268 -9.909 1.00 98.94 175 VAL A C 1
ATOM 1323 O O . VAL A 1 175 ? -1.951 -11.217 -9.991 1.00 98.94 175 VAL A O 1
ATOM 1326 N N . VAL A 1 176 ? -3.702 -10.198 -9.006 1.00 98.88 176 VAL A N 1
ATOM 1327 C CA . VAL A 1 176 ? -4.146 -11.316 -8.163 1.00 98.88 176 VAL A CA 1
ATOM 1328 C C . VAL A 1 176 ? -5.643 -11.488 -8.353 1.00 98.88 176 VAL A C 1
ATOM 1330 O O . VAL A 1 176 ? -6.383 -10.511 -8.251 1.00 98.88 176 VAL A O 1
ATOM 1333 N N . ASP A 1 177 ? -6.092 -12.705 -8.640 1.00 98.81 177 ASP A N 1
ATOM 1334 C CA . ASP A 1 177 ? -7.512 -12.991 -8.859 1.00 98.81 177 ASP A CA 1
ATOM 1335 C C . ASP A 1 177 ? -8.272 -13.396 -7.582 1.00 98.81 177 ASP A C 1
ATOM 1337 O O . ASP A 1 177 ? -7.739 -13.379 -6.467 1.00 98.81 177 ASP A O 1
ATOM 1341 N N . SER A 1 178 ? -9.551 -13.743 -7.744 1.00 98.25 178 SER A N 1
ATOM 1342 C CA . SER A 1 178 ? -10.448 -14.155 -6.661 1.00 98.25 178 SER A CA 1
ATOM 1343 C C . SER A 1 178 ? -10.053 -15.475 -5.987 1.00 98.25 178 SER A C 1
ATOM 1345 O O . SER A 1 178 ? -10.536 -15.769 -4.897 1.00 98.25 178 SER A O 1
ATOM 1347 N N . GLU A 1 179 ? -9.210 -16.289 -6.631 1.00 98.38 179 GLU A N 1
ATOM 1348 C CA . GLU A 1 179 ? -8.701 -17.559 -6.097 1.00 98.38 179 GLU A CA 1
ATOM 1349 C C . GLU A 1 179 ? -7.277 -17.414 -5.531 1.00 98.38 179 GLU A C 1
ATOM 1351 O O . GLU A 1 179 ? -6.664 -18.401 -5.121 1.00 98.38 179 GLU A O 1
ATOM 1356 N N . GLY A 1 180 ? -6.739 -16.190 -5.498 1.00 98.25 180 GLY A N 1
ATOM 1357 C CA . GLY A 1 180 ? -5.399 -15.901 -4.999 1.00 98.25 180 GLY A CA 1
ATOM 1358 C C . GLY A 1 180 ? -4.276 -16.339 -5.938 1.00 98.25 180 GLY A C 1
ATOM 1359 O O . GLY A 1 180 ? -3.134 -16.488 -5.497 1.00 98.25 180 GLY A O 1
ATOM 1360 N N . ARG A 1 181 ? -4.557 -16.554 -7.229 1.00 98.62 181 ARG A N 1
ATOM 1361 C CA . ARG A 1 181 ? -3.507 -16.799 -8.228 1.00 98.62 181 ARG A CA 1
ATOM 1362 C C . ARG A 1 181 ? -2.911 -15.460 -8.650 1.00 98.62 181 ARG A C 1
ATOM 1364 O O . ARG A 1 181 ? -3.647 -14.542 -9.004 1.00 98.62 181 ARG A O 1
ATOM 1371 N N . GLY A 1 182 ? -1.586 -15.355 -8.598 1.00 98.56 182 GLY A N 1
ATOM 1372 C CA . GLY A 1 182 ? -0.842 -14.159 -8.989 1.00 98.56 182 GLY A CA 1
ATOM 1373 C C . GLY A 1 182 ? -0.233 -14.274 -10.386 1.00 98.56 182 GLY A C 1
ATOM 1374 O O . GLY A 1 182 ? 0.272 -15.332 -10.756 1.00 98.56 182 GLY A O 1
ATOM 1375 N N . ALA A 1 183 ? -0.218 -13.173 -11.135 1.00 98.81 183 ALA A N 1
ATOM 1376 C CA . ALA A 1 183 ? 0.485 -13.041 -12.409 1.00 98.81 183 ALA A CA 1
ATOM 1377 C C . ALA A 1 183 ? 1.181 -11.677 -12.502 1.00 98.81 183 ALA A C 1
ATOM 1379 O O . ALA A 1 183 ? 0.656 -10.668 -12.029 1.00 98.81 183 ALA A O 1
ATOM 1380 N N . THR A 1 184 ? 2.356 -11.633 -13.135 1.00 98.56 184 THR A N 1
ATOM 1381 C CA . THR A 1 184 ? 3.064 -10.378 -13.426 1.00 98.56 184 THR A CA 1
ATOM 1382 C C . THR A 1 184 ? 3.484 -10.298 -14.887 1.00 98.56 184 THR A C 1
ATOM 1384 O O . THR A 1 184 ? 3.684 -11.310 -15.557 1.00 98.56 184 THR A 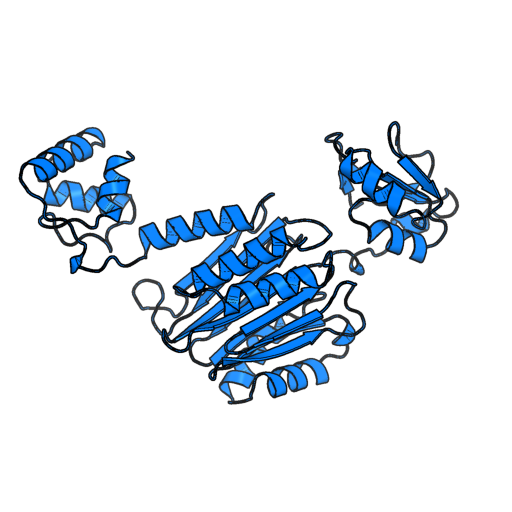O 1
ATOM 1387 N N . TYR A 1 185 ? 3.627 -9.072 -15.380 1.00 98.75 185 TYR A N 1
ATOM 1388 C CA . TYR A 1 185 ? 4.195 -8.763 -16.684 1.00 98.75 185 TYR A CA 1
ATOM 1389 C C . TYR A 1 185 ? 5.129 -7.567 -16.569 1.00 98.75 185 TYR A C 1
ATOM 1391 O O . TYR A 1 185 ? 4.758 -6.539 -16.003 1.00 98.75 185 TYR A O 1
ATOM 1399 N N . THR A 1 186 ? 6.309 -7.693 -17.169 1.00 98.56 186 THR A N 1
ATOM 1400 C CA . THR A 1 186 ? 7.295 -6.621 -17.319 1.00 98.56 186 THR A CA 1
ATOM 1401 C C . THR A 1 186 ? 7.639 -6.531 -18.797 1.00 98.56 186 THR A C 1
ATOM 1403 O O . THR A 1 186 ? 8.178 -7.484 -19.358 1.00 98.56 186 THR A O 1
ATOM 1406 N N . GLY A 1 187 ? 7.288 -5.417 -19.436 1.00 97.81 187 GLY A N 1
ATOM 1407 C CA . GLY A 1 187 ? 7.617 -5.189 -20.838 1.00 97.81 187 GLY A CA 1
ATOM 1408 C C . GLY A 1 187 ? 9.127 -5.086 -21.063 1.00 97.81 187 GLY A C 1
ATOM 1409 O O . GLY A 1 187 ? 9.867 -4.672 -20.169 1.00 97.81 187 GLY A O 1
ATOM 1410 N N . SER A 1 188 ? 9.596 -5.455 -22.259 1.00 94.81 188 SER A N 1
ATOM 1411 C CA . SER A 1 188 ? 11.039 -5.540 -22.538 1.00 94.81 188 SER A CA 1
ATOM 1412 C C . SER A 1 188 ? 11.765 -4.192 -22.541 1.00 94.81 188 SER A C 1
ATOM 1414 O O . SER A 1 188 ? 12.989 -4.156 -22.542 1.00 94.81 188 SER A O 1
ATOM 1416 N N . GLU A 1 189 ? 11.019 -3.091 -22.578 1.00 89.31 189 GLU A N 1
ATOM 1417 C CA . GLU A 1 189 ? 11.519 -1.717 -22.583 1.00 89.31 189 GLU A CA 1
ATOM 1418 C C . GLU A 1 189 ? 11.280 -1.019 -21.229 1.00 89.31 189 GLU A C 1
ATOM 1420 O O . GLU A 1 189 ? 11.341 0.213 -21.135 1.00 89.31 189 GLU A O 1
ATOM 1425 N N . CYS A 1 190 ? 10.956 -1.780 -20.177 1.00 88.81 190 CYS A N 1
ATOM 1426 C CA . CYS A 1 190 ? 11.035 -1.297 -18.804 1.00 88.81 190 CYS A CA 1
ATOM 1427 C C . CYS A 1 190 ? 12.503 -1.111 -18.402 1.00 88.81 190 CYS A C 1
ATOM 1429 O O . CYS A 1 190 ? 13.369 -1.913 -18.732 1.00 88.81 190 CYS A O 1
ATOM 1431 N N . HIS A 1 191 ? 12.778 -0.034 -17.675 1.00 80.06 191 HIS A N 1
ATOM 1432 C CA . HIS A 1 191 ? 14.135 0.330 -17.293 1.00 80.06 191 HIS A CA 1
ATOM 1433 C C . HIS A 1 191 ? 14.680 -0.557 -16.171 1.00 80.06 191 HIS A C 1
ATOM 1435 O O . HIS A 1 191 ? 14.015 -0.752 -15.149 1.00 80.06 191 HIS A O 1
ATOM 1441 N N . ASP A 1 192 ? 15.911 -1.031 -16.364 1.00 77.00 192 ASP A N 1
ATOM 1442 C CA . ASP A 1 192 ? 16.604 -1.894 -15.416 1.00 77.00 192 ASP A CA 1
ATOM 1443 C C . ASP A 1 192 ? 16.877 -1.206 -14.058 1.00 77.00 192 ASP A C 1
ATOM 1445 O O . ASP A 1 192 ? 17.114 -0.000 -13.992 1.00 77.00 192 ASP A O 1
ATOM 1449 N N . TRP A 1 193 ? 16.887 -1.948 -12.949 1.00 91.50 193 TRP A N 1
ATOM 1450 C CA . TRP A 1 193 ? 16.417 -3.335 -12.873 1.00 91.50 193 TRP A CA 1
ATOM 1451 C C . TRP A 1 193 ? 14.880 -3.380 -12.912 1.00 91.50 193 TRP A C 1
ATOM 1453 O O . TRP A 1 193 ? 14.224 -2.604 -12.209 1.00 91.50 193 TRP A O 1
ATOM 1463 N N . ALA A 1 194 ? 14.306 -4.290 -13.706 1.00 95.75 194 ALA A N 1
ATOM 1464 C CA . ALA A 1 194 ? 12.865 -4.514 -13.761 1.00 95.75 194 ALA A CA 1
ATOM 1465 C C . ALA A 1 194 ? 12.502 -6.003 -13.773 1.00 95.75 194 ALA A C 1
ATOM 1467 O O . ALA A 1 194 ? 13.101 -6.807 -14.484 1.00 95.75 194 ALA A O 1
ATOM 1468 N N . GLY A 1 195 ? 11.474 -6.370 -13.009 1.00 98.12 195 GLY A N 1
ATOM 1469 C CA . GLY A 1 195 ? 11.036 -7.756 -12.888 1.00 98.12 195 GLY A CA 1
ATOM 1470 C C . GLY A 1 195 ? 9.851 -7.928 -11.947 1.00 98.12 195 GLY A C 1
ATOM 1471 O O . GLY A 1 195 ? 9.297 -6.955 -11.430 1.00 98.12 195 GLY A O 1
ATOM 1472 N N . GLY A 1 196 ? 9.457 -9.182 -11.738 1.00 98.31 196 GLY A N 1
ATOM 1473 C CA . GLY A 1 196 ? 8.372 -9.542 -10.836 1.00 98.31 196 GLY A CA 1
ATOM 1474 C C . GLY A 1 196 ? 8.493 -10.966 -10.300 1.00 98.31 196 GLY A C 1
ATOM 1475 O O . GLY A 1 196 ? 9.173 -11.808 -10.885 1.00 98.31 196 GLY A O 1
ATOM 1476 N N . ARG A 1 197 ? 7.823 -11.215 -9.175 1.00 98.69 197 ARG A N 1
ATOM 1477 C CA . ARG A 1 197 ? 7.647 -12.518 -8.532 1.00 98.69 197 ARG A CA 1
ATOM 1478 C C . ARG A 1 197 ? 6.182 -12.714 -8.175 1.00 98.69 197 ARG A C 1
ATOM 1480 O O . ARG A 1 197 ? 5.466 -11.768 -7.863 1.00 98.69 197 ARG A O 1
ATOM 1487 N N . THR A 1 198 ? 5.742 -13.959 -8.213 1.00 98.75 198 THR A N 1
ATOM 1488 C CA . THR A 1 198 ? 4.375 -14.355 -7.874 1.00 98.75 198 THR A CA 1
ATOM 1489 C C . THR A 1 198 ? 4.420 -15.553 -6.951 1.00 98.75 198 THR A C 1
ATOM 1491 O O . THR A 1 198 ? 5.271 -16.429 -7.118 1.00 98.75 198 THR A O 1
ATOM 1494 N N . GLY A 1 199 ? 3.450 -15.636 -6.056 1.00 97.81 199 GLY A N 1
ATOM 1495 C CA . GLY A 1 199 ? 3.242 -16.792 -5.201 1.00 97.81 199 GLY A CA 1
ATOM 1496 C C . GLY A 1 199 ? 1.789 -16.866 -4.745 1.00 97.81 199 GLY A C 1
ATOM 1497 O O . GLY A 1 199 ? 0.945 -16.113 -5.240 1.00 97.81 199 GLY A O 1
ATOM 1498 N N . PRO A 1 200 ? 1.464 -17.787 -3.826 1.00 97.06 200 PRO A N 1
ATOM 1499 C CA . PRO A 1 200 ? 0.113 -17.912 -3.297 1.00 97.06 200 PRO A CA 1
ATOM 1500 C C . PRO A 1 200 ? -0.376 -16.585 -2.702 1.00 97.06 200 PRO A C 1
ATOM 1502 O O . PRO A 1 200 ? 0.202 -16.073 -1.745 1.00 97.06 200 PRO A O 1
ATOM 1505 N N . GLY A 1 201 ? -1.438 -16.030 -3.284 1.00 98.19 201 GLY A N 1
ATOM 1506 C CA . GLY A 1 201 ? -2.089 -14.814 -2.813 1.00 98.19 201 GLY A CA 1
ATOM 1507 C C . GLY A 1 201 ? -1.367 -13.505 -3.128 1.00 98.19 201 GLY A C 1
ATOM 1508 O O . GLY A 1 201 ? -1.777 -12.488 -2.576 1.00 98.19 201 GLY A O 1
ATOM 1509 N N . TYR A 1 202 ? -0.324 -13.481 -3.975 1.00 98.88 202 TYR A N 1
ATOM 1510 C CA . TYR A 1 202 ? 0.351 -12.224 -4.328 1.00 98.88 202 TYR A CA 1
ATOM 1511 C C . TYR A 1 202 ? 1.000 -12.173 -5.723 1.00 98.88 202 TYR A C 1
ATOM 1513 O O . TYR A 1 202 ? 1.416 -13.181 -6.302 1.00 98.88 202 TYR A O 1
ATOM 1521 N N . ALA A 1 203 ? 1.157 -10.944 -6.216 1.00 98.88 203 ALA A N 1
ATOM 1522 C CA . ALA A 1 203 ? 1.966 -10.560 -7.366 1.00 98.88 203 ALA A CA 1
ATOM 1523 C C . ALA A 1 203 ? 2.787 -9.305 -7.015 1.00 98.88 203 ALA A C 1
ATOM 1525 O O . ALA A 1 203 ? 2.227 -8.249 -6.709 1.00 98.88 203 ALA A O 1
ATOM 1526 N N . ALA A 1 204 ? 4.113 -9.438 -7.027 1.00 98.81 204 ALA A N 1
ATOM 1527 C CA . ALA A 1 204 ? 5.078 -8.403 -6.673 1.00 98.81 204 ALA A CA 1
ATOM 1528 C C . ALA A 1 204 ? 5.914 -8.005 -7.891 1.00 98.81 204 ALA A C 1
ATOM 1530 O O . ALA A 1 204 ? 6.406 -8.865 -8.619 1.00 98.81 204 ALA A O 1
ATOM 1531 N N . GLN A 1 205 ? 6.120 -6.708 -8.101 1.00 98.62 205 GLN A N 1
ATOM 1532 C CA . GLN A 1 205 ? 6.831 -6.199 -9.274 1.00 98.62 205 GLN A CA 1
ATOM 1533 C C . GLN A 1 205 ? 7.526 -4.875 -8.986 1.00 98.62 205 GLN A C 1
ATOM 1535 O O . GLN A 1 205 ? 7.066 -4.073 -8.170 1.00 98.62 205 GLN A O 1
ATOM 1540 N N . GLY A 1 206 ? 8.592 -4.599 -9.731 1.00 97.62 206 GLY A N 1
ATOM 1541 C CA . GLY A 1 206 ? 9.216 -3.286 -9.724 1.00 97.62 206 GLY A CA 1
ATOM 1542 C C . GLY A 1 206 ? 10.054 -2.994 -10.959 1.00 97.62 206 GLY A C 1
ATOM 1543 O O . GLY A 1 206 ? 10.428 -3.906 -11.696 1.00 97.62 206 GLY A O 1
ATOM 1544 N N . ASN A 1 207 ? 10.297 -1.709 -11.200 1.00 96.00 207 ASN A N 1
ATOM 1545 C CA . ASN A 1 207 ? 11.126 -1.189 -12.286 1.00 96.00 207 ASN A CA 1
ATOM 1546 C C . ASN A 1 207 ? 11.944 0.018 -11.802 1.00 96.00 207 ASN A C 1
ATOM 1548 O O . ASN A 1 207 ? 11.528 0.702 -10.862 1.00 96.00 207 ASN A O 1
ATOM 1552 N N . ILE A 1 208 ? 13.086 0.272 -12.451 1.00 88.12 208 ILE A N 1
ATOM 1553 C CA . ILE A 1 208 ? 14.114 1.226 -11.991 1.00 88.12 208 ILE A CA 1
ATOM 1554 C C . ILE A 1 208 ? 14.546 0.915 -10.549 1.00 88.12 208 ILE A C 1
ATOM 1556 O O . ILE A 1 208 ? 14.725 1.804 -9.716 1.00 88.12 208 ILE A O 1
ATOM 1560 N N . LEU A 1 209 ? 14.661 -0.371 -10.218 1.00 87.06 209 LEU A N 1
ATOM 1561 C CA . LEU A 1 209 ? 15.122 -0.785 -8.897 1.00 87.06 209 LEU A CA 1
ATOM 1562 C C . LEU A 1 209 ? 16.643 -0.816 -8.854 1.00 87.06 209 LEU A C 1
ATOM 1564 O O . LEU A 1 209 ? 17.305 -0.970 -9.884 1.00 87.06 209 LEU A O 1
ATOM 1568 N N . VAL A 1 210 ? 17.188 -0.724 -7.642 1.00 74.62 210 VAL A N 1
ATOM 1569 C CA . VAL A 1 210 ? 18.622 -0.945 -7.407 1.00 74.62 210 VAL A CA 1
ATOM 1570 C C . VAL A 1 210 ? 19.029 -2.359 -7.839 1.00 74.62 210 VAL A C 1
ATOM 1572 O O . VAL A 1 210 ? 20.068 -2.536 -8.473 1.00 74.62 210 VAL A O 1
ATOM 1575 N N . SER A 1 211 ? 18.212 -3.367 -7.523 1.00 84.00 211 SER A N 1
ATOM 1576 C CA . SER A 1 211 ? 18.471 -4.767 -7.870 1.00 84.00 211 SER A CA 1
ATOM 1577 C C . SER A 1 211 ? 17.203 -5.628 -7.764 1.00 84.00 211 SER A C 1
ATOM 1579 O O . SER A 1 211 ? 16.149 -5.170 -7.316 1.00 84.00 211 SER A O 1
ATOM 1581 N N . ALA A 1 212 ? 17.330 -6.908 -8.134 1.00 93.50 212 ALA A N 1
ATOM 1582 C CA . ALA A 1 212 ? 16.294 -7.922 -7.920 1.00 93.50 212 ALA A CA 1
ATOM 1583 C C . ALA A 1 212 ? 15.915 -8.102 -6.443 1.00 93.50 212 ALA A C 1
ATOM 1585 O O . ALA A 1 212 ? 14.763 -8.419 -6.144 1.00 93.50 212 ALA A O 1
ATOM 1586 N N . GLU A 1 213 ? 16.854 -7.829 -5.528 1.00 90.62 213 GLU A N 1
ATOM 1587 C CA . GLU A 1 213 ? 16.682 -8.029 -4.086 1.00 90.62 213 GLU A CA 1
ATOM 1588 C C . GLU A 1 213 ? 15.501 -7.224 -3.534 1.00 90.62 213 GLU A C 1
ATOM 1590 O O . GLU A 1 213 ? 14.868 -7.637 -2.570 1.00 90.62 213 GLU A O 1
ATOM 1595 N N . THR A 1 214 ? 15.144 -6.107 -4.177 1.00 94.94 214 THR A N 1
ATOM 1596 C CA . THR A 1 214 ? 13.959 -5.321 -3.814 1.00 94.94 214 THR A CA 1
ATOM 1597 C C . THR A 1 214 ? 12.657 -6.103 -4.023 1.00 94.94 214 THR A C 1
ATOM 1599 O O . THR A 1 214 ? 11.804 -6.106 -3.140 1.00 94.94 214 THR A O 1
ATOM 1602 N N . VAL A 1 215 ? 12.485 -6.786 -5.163 1.00 98.44 215 VAL A N 1
ATOM 1603 C CA . VAL A 1 215 ? 11.289 -7.620 -5.411 1.00 98.44 215 VAL A CA 1
ATOM 1604 C C . VAL A 1 215 ? 11.349 -8.911 -4.604 1.00 98.44 215 VAL A C 1
ATOM 1606 O O . VAL A 1 215 ? 10.313 -9.370 -4.123 1.00 98.44 215 VAL A O 1
ATOM 1609 N N . ASP A 1 216 ? 12.544 -9.468 -4.408 1.00 98.25 216 ASP A N 1
ATOM 1610 C CA . ASP A 1 216 ? 12.718 -10.641 -3.555 1.00 98.25 216 ASP A CA 1
ATOM 1611 C C . ASP A 1 216 ? 12.313 -10.352 -2.110 1.00 98.25 216 ASP A C 1
ATOM 1613 O O . ASP A 1 216 ? 11.552 -11.118 -1.525 1.00 98.25 216 ASP A O 1
ATOM 1617 N N . ALA A 1 217 ? 12.712 -9.200 -1.569 1.00 97.81 217 ALA A N 1
ATOM 1618 C CA . ALA A 1 217 ? 12.329 -8.776 -0.230 1.00 97.81 217 ALA A CA 1
ATOM 1619 C C . ALA A 1 217 ? 10.807 -8.621 -0.076 1.00 97.81 217 ALA A C 1
ATOM 1621 O O . ALA A 1 217 ? 10.271 -8.984 0.971 1.00 97.81 217 ALA A O 1
ATOM 1622 N N . ILE A 1 218 ? 10.094 -8.138 -1.102 1.00 98.75 218 ILE A N 1
ATOM 1623 C CA . ILE A 1 218 ? 8.621 -8.073 -1.087 1.00 98.75 218 ILE A CA 1
ATOM 1624 C C . ILE A 1 218 ? 8.034 -9.478 -0.954 1.00 98.75 218 ILE A C 1
ATOM 1626 O O . ILE A 1 218 ? 7.222 -9.735 -0.066 1.00 98.75 218 ILE A O 1
ATOM 1630 N N . ALA A 1 219 ? 8.447 -10.378 -1.843 1.00 98.75 219 ALA A N 1
ATOM 1631 C CA . ALA A 1 219 ? 7.934 -11.737 -1.910 1.00 98.75 219 ALA A CA 1
ATOM 1632 C C . ALA A 1 219 ? 8.221 -12.519 -0.619 1.00 98.75 219 ALA A C 1
ATOM 1634 O O . ALA A 1 219 ? 7.303 -13.054 0.001 1.00 98.75 219 ALA A O 1
ATOM 1635 N N . ASP A 1 220 ? 9.473 -12.510 -0.167 1.00 98.75 220 ASP A N 1
ATOM 1636 C CA . ASP A 1 220 ? 9.911 -13.248 1.015 1.00 98.75 220 ASP A CA 1
ATOM 1637 C C . ASP A 1 220 ? 9.250 -12.698 2.297 1.00 98.75 220 ASP A C 1
ATOM 1639 O O . ASP A 1 220 ? 8.887 -13.463 3.196 1.00 98.75 220 ASP A O 1
ATOM 1643 N N . THR A 1 221 ? 9.019 -11.380 2.381 1.00 98.81 221 THR A N 1
ATOM 1644 C CA . THR A 1 221 ? 8.280 -10.762 3.500 1.00 98.81 221 THR A CA 1
ATOM 1645 C C . THR A 1 221 ? 6.812 -11.167 3.487 1.00 98.81 221 THR A C 1
ATOM 1647 O O . THR A 1 221 ? 6.259 -11.522 4.529 1.00 98.81 221 THR A O 1
ATOM 1650 N N . PHE A 1 222 ? 6.159 -11.163 2.323 1.00 98.69 222 PHE A N 1
ATOM 1651 C CA . PHE A 1 222 ? 4.762 -11.578 2.237 1.00 98.69 222 PHE A CA 1
ATOM 1652 C C . PHE A 1 222 ? 4.586 -13.056 2.611 1.00 98.69 222 PHE A C 1
ATOM 1654 O O . PHE A 1 222 ? 3.671 -13.387 3.362 1.00 98.69 222 PHE A O 1
ATOM 1661 N N . GLU A 1 223 ? 5.479 -13.929 2.142 1.00 98.50 223 GLU A N 1
ATOM 1662 C CA . GLU A 1 223 ? 5.446 -15.376 2.400 1.00 98.50 223 GLU A CA 1
ATOM 1663 C C . GLU A 1 223 ? 5.750 -15.745 3.860 1.00 98.50 223 GLU A C 1
ATOM 1665 O O . GLU A 1 223 ? 5.239 -16.748 4.359 1.00 98.50 223 GLU A O 1
ATOM 1670 N N . SER A 1 224 ? 6.572 -14.951 4.552 1.00 97.94 224 SER A N 1
ATOM 1671 C CA . SER A 1 224 ? 6.973 -15.213 5.943 1.00 97.94 224 SER A CA 1
ATOM 1672 C C . SER A 1 224 ? 6.140 -14.474 6.995 1.00 97.94 224 SER A C 1
ATOM 1674 O O . SER A 1 224 ? 6.220 -14.809 8.179 1.00 97.94 224 SER A O 1
ATOM 1676 N N . SER A 1 225 ? 5.342 -13.485 6.587 1.00 96.69 225 SER A N 1
ATOM 1677 C CA . SER A 1 225 ? 4.498 -12.694 7.485 1.00 96.69 225 SER A CA 1
ATOM 1678 C C . SER A 1 225 ? 3.108 -13.300 7.681 1.00 96.69 225 SER A C 1
ATOM 1680 O O . SER A 1 225 ? 2.555 -13.984 6.822 1.00 96.69 225 SER A O 1
ATOM 1682 N N . SER A 1 226 ? 2.511 -12.991 8.828 1.00 94.94 226 SER A N 1
ATOM 1683 C CA . SER A 1 226 ? 1.143 -13.356 9.201 1.00 94.94 226 SER A CA 1
ATOM 1684 C C . SER A 1 226 ? 0.471 -12.170 9.886 1.00 94.94 226 SER A C 1
ATOM 1686 O O . SER A 1 226 ? 1.171 -11.348 10.472 1.00 94.94 226 SER A O 1
ATOM 1688 N N . GLY A 1 227 ? -0.859 -12.118 9.882 1.00 95.25 227 GLY A N 1
ATOM 1689 C CA . GLY A 1 227 ? -1.626 -11.016 10.469 1.00 95.25 227 GLY A CA 1
ATOM 1690 C C . GLY A 1 227 ? -2.436 -10.256 9.416 1.00 95.25 227 GLY A C 1
ATOM 1691 O O . GLY A 1 227 ? -2.564 -10.750 8.291 1.00 95.25 227 GLY A O 1
ATOM 1692 N N . PRO A 1 228 ? -2.988 -9.081 9.769 1.00 96.94 228 PRO A N 1
ATOM 1693 C CA . PRO A 1 228 ? -3.818 -8.285 8.870 1.00 96.94 228 PRO A CA 1
ATOM 1694 C C . PRO A 1 228 ? -3.123 -7.997 7.534 1.00 96.94 228 PRO A C 1
ATOM 1696 O O . PRO A 1 228 ? -1.940 -7.648 7.503 1.00 96.94 228 PRO A O 1
ATOM 1699 N N . LEU A 1 229 ? -3.862 -8.100 6.423 1.00 98.62 229 LEU A N 1
ATOM 1700 C CA . LEU A 1 229 ? -3.311 -7.895 5.078 1.00 98.62 229 LEU A CA 1
ATOM 1701 C C . LEU A 1 229 ? -2.630 -6.523 4.939 1.00 98.62 229 LEU A C 1
ATOM 1703 O O . LEU A 1 229 ? -1.541 -6.427 4.379 1.00 98.62 229 LEU A O 1
ATOM 1707 N N . ALA A 1 230 ? -3.244 -5.478 5.495 1.00 98.50 230 ALA A N 1
ATOM 1708 C CA . ALA A 1 230 ? -2.724 -4.113 5.493 1.00 98.50 230 ALA A CA 1
ATOM 1709 C C . ALA A 1 230 ? -1.321 -3.993 6.111 1.00 98.50 230 ALA A C 1
ATOM 1711 O O . ALA A 1 230 ? -0.426 -3.400 5.506 1.00 98.50 230 ALA A O 1
ATOM 1712 N N . GLU A 1 231 ? -1.112 -4.595 7.283 1.00 98.25 231 GLU A N 1
ATOM 1713 C CA . GLU A 1 231 ? 0.179 -4.592 7.974 1.00 98.25 231 GLU A CA 1
ATOM 1714 C C . GLU A 1 231 ? 1.235 -5.341 7.157 1.00 98.25 231 GLU A C 1
ATOM 1716 O O . GLU A 1 231 ? 2.310 -4.804 6.888 1.00 98.25 231 GLU A O 1
ATOM 1721 N N . ARG A 1 232 ? 0.896 -6.540 6.663 1.00 98.62 232 ARG A N 1
ATOM 1722 C CA . ARG A 1 232 ? 1.790 -7.345 5.813 1.00 98.62 232 ARG A CA 1
ATOM 1723 C C . ARG A 1 232 ? 2.234 -6.572 4.571 1.00 98.62 232 ARG A C 1
ATOM 1725 O O . ARG A 1 232 ? 3.410 -6.603 4.215 1.00 98.62 232 ARG A O 1
ATOM 1732 N N . LEU A 1 233 ? 1.315 -5.850 3.930 1.00 98.88 233 LEU A N 1
ATOM 1733 C CA . LEU A 1 233 ? 1.595 -5.022 2.758 1.00 98.88 233 LEU A CA 1
ATOM 1734 C C . LEU A 1 233 ? 2.539 -3.847 3.071 1.00 98.88 233 LEU A C 1
ATOM 1736 O O . LEU A 1 233 ? 3.452 -3.578 2.289 1.00 98.88 233 LEU A O 1
ATOM 1740 N N . ILE A 1 234 ? 2.367 -3.171 4.211 1.00 98.81 234 ILE A N 1
ATOM 1741 C CA . ILE A 1 234 ? 3.278 -2.101 4.657 1.00 98.81 234 ILE A CA 1
ATOM 1742 C C . ILE A 1 234 ? 4.674 -2.664 4.940 1.00 98.81 234 ILE A C 1
ATOM 1744 O O . ILE A 1 234 ? 5.669 -2.074 4.510 1.00 98.81 234 ILE A O 1
ATOM 1748 N N . GLU A 1 235 ? 4.763 -3.813 5.612 1.00 98.56 235 GLU A N 1
ATOM 1749 C CA . GLU A 1 235 ? 6.046 -4.462 5.895 1.00 98.56 235 GLU A CA 1
ATOM 1750 C C . GLU A 1 235 ? 6.757 -4.913 4.615 1.00 98.56 235 GLU A C 1
ATOM 1752 O O . GLU A 1 235 ? 7.971 -4.742 4.500 1.00 98.56 235 GLU A O 1
ATOM 1757 N N . CYS A 1 236 ? 6.016 -5.366 3.598 1.00 98.81 236 CYS A N 1
ATOM 1758 C CA . CYS A 1 236 ? 6.580 -5.637 2.275 1.00 98.81 236 CYS A CA 1
ATOM 1759 C C . CYS A 1 236 ? 7.229 -4.389 1.660 1.00 98.81 236 CYS A C 1
ATOM 1761 O O . CYS A 1 236 ? 8.347 -4.473 1.152 1.00 98.81 236 CYS A O 1
ATOM 1763 N N . LEU A 1 237 ? 6.568 -3.223 1.721 1.00 98.69 237 LEU A N 1
ATOM 1764 C CA . LEU A 1 237 ? 7.159 -1.978 1.216 1.00 98.69 237 LEU A CA 1
ATOM 1765 C C . LEU A 1 237 ? 8.419 -1.589 1.999 1.00 98.69 237 LEU A C 1
ATOM 1767 O O . LEU A 1 237 ? 9.410 -1.170 1.401 1.00 98.69 237 LEU A O 1
ATOM 1771 N N . ALA A 1 238 ? 8.392 -1.731 3.326 1.00 97.19 238 ALA A N 1
ATOM 1772 C CA . ALA A 1 238 ? 9.532 -1.412 4.179 1.00 97.19 238 ALA A CA 1
ATOM 1773 C C . ALA A 1 238 ? 10.741 -2.315 3.886 1.00 97.19 238 ALA A C 1
ATOM 1775 O O . ALA A 1 238 ? 11.860 -1.813 3.760 1.00 97.19 238 ALA A O 1
ATOM 1776 N N . ALA A 1 239 ? 10.518 -3.621 3.721 1.00 95.88 239 ALA A N 1
ATOM 1777 C CA . ALA A 1 239 ? 11.556 -4.581 3.363 1.00 95.88 239 ALA A CA 1
ATOM 1778 C C . ALA A 1 239 ? 12.151 -4.290 1.977 1.00 95.88 239 ALA A C 1
ATOM 1780 O O . ALA A 1 239 ? 13.371 -4.258 1.823 1.00 95.88 239 ALA A O 1
ATOM 1781 N N . ALA A 1 240 ? 11.301 -3.989 0.991 1.00 97.25 240 ALA A N 1
ATOM 1782 C CA . ALA A 1 240 ? 11.724 -3.597 -0.352 1.00 97.25 240 ALA A CA 1
ATOM 1783 C C . ALA A 1 240 ? 12.628 -2.357 -0.330 1.00 97.25 240 ALA A C 1
ATOM 1785 O O . ALA A 1 240 ? 13.696 -2.344 -0.940 1.00 97.25 240 ALA A O 1
ATOM 1786 N N . GLN A 1 241 ? 12.224 -1.325 0.417 1.00 93.06 241 GLN A N 1
ATOM 1787 C CA . GLN A 1 241 ? 12.996 -0.093 0.558 1.00 93.06 241 GLN A CA 1
ATOM 1788 C C . GLN A 1 241 ? 14.342 -0.330 1.255 1.00 93.06 241 GLN A C 1
ATOM 1790 O O . GLN A 1 241 ? 15.336 0.293 0.879 1.00 93.06 241 GLN A O 1
ATOM 1795 N N . ALA A 1 242 ? 14.387 -1.218 2.253 1.00 85.06 242 ALA A N 1
ATOM 1796 C CA . ALA A 1 242 ? 15.622 -1.605 2.934 1.00 85.06 242 ALA A CA 1
ATOM 1797 C C . ALA A 1 242 ? 16.571 -2.411 2.026 1.00 85.06 242 ALA A C 1
ATOM 1799 O O . ALA A 1 242 ? 17.787 -2.295 2.165 1.00 85.06 242 ALA A O 1
ATOM 1800 N N . ALA A 1 243 ? 16.028 -3.169 1.068 1.00 80.94 243 ALA A N 1
ATOM 1801 C CA . ALA A 1 243 ? 16.766 -3.916 0.046 1.00 80.94 243 ALA A CA 1
ATOM 1802 C C . ALA A 1 243 ? 17.171 -3.067 -1.183 1.00 80.94 243 ALA A C 1
ATOM 1804 O O . ALA A 1 243 ? 17.519 -3.605 -2.233 1.00 80.94 243 ALA A O 1
ATOM 1805 N N . GLY A 1 244 ? 17.110 -1.736 -1.072 1.00 79.31 244 GLY A N 1
ATOM 1806 C CA . GLY A 1 244 ? 17.557 -0.781 -2.092 1.00 79.31 244 GLY A CA 1
ATOM 1807 C C . GLY A 1 244 ? 16.424 0.048 -2.696 1.00 79.31 244 GLY A C 1
ATOM 1808 O O . GLY A 1 244 ? 16.590 1.251 -2.886 1.00 79.31 244 GLY A O 1
ATOM 1809 N N . GLY A 1 245 ? 15.255 -0.554 -2.920 1.00 88.81 245 GLY A N 1
ATOM 1810 C CA . GLY A 1 245 ? 14.071 0.139 -3.420 1.00 88.81 245 GLY A CA 1
ATOM 1811 C C . GLY A 1 245 ? 14.223 0.690 -4.843 1.00 88.81 245 GLY A C 1
ATOM 1812 O O . GLY A 1 245 ? 14.995 0.195 -5.669 1.00 88.81 245 GLY A O 1
ATOM 1813 N N . ASP A 1 246 ? 13.450 1.738 -5.127 1.00 88.75 246 ASP A N 1
ATOM 1814 C CA . ASP A 1 246 ? 13.581 2.556 -6.334 1.00 88.75 246 ASP A CA 1
ATOM 1815 C C . ASP A 1 246 ? 14.928 3.286 -6.298 1.00 88.75 246 ASP A C 1
ATOM 1817 O O . ASP A 1 246 ? 15.216 4.022 -5.349 1.00 88.75 246 ASP A O 1
ATOM 1821 N N . SER A 1 247 ? 15.754 3.105 -7.332 1.00 78.62 247 SER A N 1
ATOM 1822 C CA . SER A 1 247 ? 17.118 3.645 -7.355 1.00 78.62 247 SER A CA 1
ATOM 1823 C C . SER A 1 247 ? 17.140 5.169 -7.240 1.00 78.62 247 SER A C 1
ATOM 1825 O O . SER A 1 247 ? 18.099 5.750 -6.748 1.00 78.62 247 SER A O 1
ATOM 1827 N N . ARG A 1 248 ? 16.044 5.840 -7.601 1.00 81.38 248 ARG A N 1
ATOM 1828 C CA . ARG A 1 248 ? 15.901 7.301 -7.555 1.00 81.38 248 ARG A CA 1
ATOM 1829 C C . ARG A 1 248 ? 15.516 7.816 -6.161 1.00 81.38 248 ARG A C 1
ATOM 1831 O O . ARG A 1 248 ? 15.393 9.029 -5.969 1.00 81.38 248 ARG A O 1
ATOM 1838 N N . GLY A 1 249 ? 15.292 6.918 -5.201 1.00 82.56 249 GLY A N 1
ATOM 1839 C CA . GLY A 1 249 ? 14.841 7.196 -3.841 1.00 82.56 249 GLY A CA 1
ATOM 1840 C C . GLY A 1 249 ? 13.321 7.107 -3.679 1.00 82.56 249 GLY A C 1
ATOM 1841 O O . GLY A 1 249 ? 12.624 6.457 -4.450 1.00 82.56 249 GLY A O 1
ATOM 1842 N N . GLN A 1 250 ? 12.783 7.800 -2.674 1.00 89.69 250 GLN A N 1
ATOM 1843 C CA . GLN A 1 250 ? 11.362 7.728 -2.315 1.00 89.69 250 GLN A CA 1
ATOM 1844 C C . GLN A 1 250 ? 10.676 9.101 -2.308 1.00 89.69 250 GLN A C 1
ATOM 1846 O O . GLN A 1 250 ? 11.332 10.138 -2.146 1.00 89.69 250 GLN A O 1
ATOM 1851 N N . GLN A 1 251 ? 9.370 9.121 -2.596 1.00 92.81 251 GLN A N 1
ATOM 1852 C CA . GLN A 1 251 ? 8.547 10.338 -2.586 1.00 92.81 251 GLN A CA 1
ATOM 1853 C C . GLN A 1 251 ? 7.098 10.078 -2.171 1.00 92.81 251 GLN A C 1
ATOM 1855 O O . GLN A 1 251 ? 6.577 10.793 -1.329 1.00 92.81 251 GLN A O 1
ATOM 1860 N N . SER A 1 252 ? 6.439 9.069 -2.738 1.00 98.12 252 SER A N 1
ATOM 1861 C CA . SER A 1 252 ? 5.063 8.734 -2.370 1.00 98.12 252 SER A CA 1
ATOM 1862 C C . SER A 1 252 ? 4.883 7.247 -2.119 1.00 98.12 252 SER A C 1
ATOM 1864 O O . SER A 1 252 ? 5.656 6.428 -2.628 1.00 98.12 252 SER A O 1
ATOM 1866 N N . ALA A 1 253 ? 3.874 6.915 -1.318 1.00 98.62 253 ALA A N 1
ATOM 1867 C C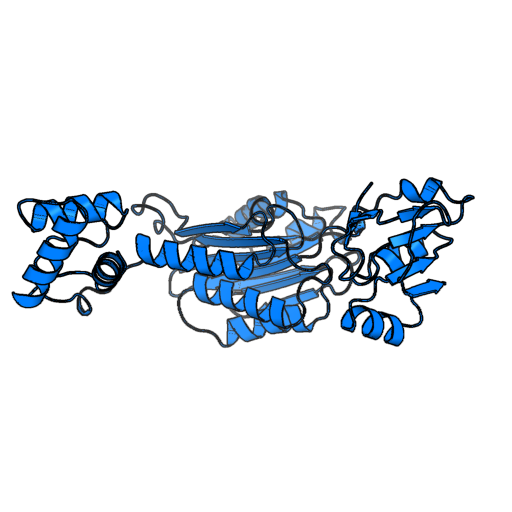A . ALA A 1 253 ? 3.434 5.553 -1.052 1.00 98.62 253 ALA A CA 1
ATOM 1868 C C . ALA A 1 253 ? 1.917 5.512 -0.849 1.00 98.62 253 ALA A C 1
ATOM 1870 O O . ALA A 1 253 ? 1.307 6.502 -0.438 1.00 98.62 253 ALA A O 1
ATOM 1871 N N . ALA A 1 254 ? 1.309 4.370 -1.141 1.00 98.81 254 ALA A N 1
ATOM 1872 C CA . ALA A 1 254 ? -0.121 4.170 -0.965 1.00 98.81 254 ALA A CA 1
ATOM 1873 C C . ALA A 1 254 ? -0.437 2.736 -0.548 1.00 98.81 254 ALA A C 1
ATOM 1875 O O . ALA A 1 254 ? 0.284 1.806 -0.919 1.00 98.81 254 ALA A O 1
ATOM 1876 N N . LEU A 1 255 ? -1.536 2.590 0.187 1.00 98.88 255 LEU A N 1
ATOM 1877 C CA . LEU A 1 255 ? -2.129 1.329 0.601 1.00 98.88 255 LEU A CA 1
ATOM 1878 C C . LEU A 1 255 ? -3.633 1.378 0.325 1.00 98.88 255 LEU A C 1
ATOM 1880 O O . LEU A 1 255 ? -4.332 2.229 0.872 1.00 98.88 255 LEU A O 1
ATOM 1884 N N . LEU A 1 256 ? -4.108 0.438 -0.486 1.00 98.94 256 LEU A N 1
ATOM 1885 C CA . LEU A 1 256 ? -5.522 0.173 -0.720 1.00 98.94 256 LEU A CA 1
ATOM 1886 C C . LEU A 1 256 ? -5.838 -1.237 -0.220 1.00 98.94 256 LEU A C 1
ATOM 1888 O O . LEU A 1 256 ? -5.189 -2.185 -0.660 1.00 98.94 256 LEU A O 1
ATOM 1892 N N . VAL A 1 257 ? -6.836 -1.384 0.649 1.00 98.88 257 VAL A N 1
ATOM 1893 C CA . VAL A 1 257 ? -7.396 -2.679 1.063 1.00 98.88 257 VAL A CA 1
ATOM 1894 C C . VAL A 1 257 ? -8.916 -2.610 1.002 1.00 98.88 257 VAL A C 1
ATOM 1896 O O . VAL A 1 257 ? -9.529 -1.667 1.511 1.00 98.88 257 VAL A O 1
ATOM 1899 N N . VAL A 1 258 ? -9.516 -3.619 0.378 1.00 98.88 258 VAL A N 1
ATOM 1900 C CA . VAL A 1 258 ? -10.959 -3.750 0.196 1.00 98.88 258 VAL A CA 1
ATOM 1901 C C . VAL A 1 258 ? -11.463 -5.073 0.763 1.00 98.88 258 VAL A C 1
ATOM 1903 O O . VAL A 1 258 ? -10.801 -6.105 0.651 1.00 98.88 258 VAL A O 1
ATOM 1906 N N . GLU A 1 259 ? -12.655 -5.031 1.339 1.00 98.50 259 GLU A N 1
ATOM 1907 C CA . GLU A 1 259 ? -13.398 -6.160 1.895 1.00 98.50 259 GLU A CA 1
ATOM 1908 C C . GLU A 1 259 ? -14.879 -5.886 1.670 1.00 98.50 259 GLU A C 1
ATOM 1910 O O . GLU A 1 259 ? -15.328 -4.747 1.811 1.00 98.50 259 GLU A O 1
ATOM 1915 N N . LYS A 1 260 ? -15.647 -6.916 1.318 1.00 98.19 260 LYS A N 1
ATOM 1916 C CA . LYS A 1 260 ? -17.070 -6.751 1.045 1.00 98.19 260 LYS A CA 1
ATOM 1917 C C . LYS A 1 260 ? -17.788 -6.175 2.270 1.00 98.19 260 LYS A C 1
ATOM 1919 O O . LYS A 1 260 ? -17.796 -6.807 3.321 1.00 98.19 260 LYS A O 1
ATOM 1924 N N . ASP A 1 261 ? -18.439 -5.024 2.098 1.00 97.00 261 ASP A N 1
ATOM 1925 C CA . ASP A 1 261 ? -19.159 -4.310 3.162 1.00 97.00 261 ASP A CA 1
ATOM 1926 C C . ASP A 1 261 ? -18.272 -4.010 4.404 1.00 97.00 261 ASP A C 1
ATOM 1928 O O . ASP A 1 261 ? -18.779 -3.854 5.517 1.00 97.00 261 ASP A O 1
ATOM 1932 N N . GLY A 1 262 ? -16.942 -3.949 4.234 1.00 94.88 262 GLY A N 1
ATOM 1933 C CA . GLY A 1 262 ? -15.964 -3.779 5.321 1.00 94.88 262 GLY A CA 1
ATOM 1934 C C . GLY A 1 262 ? -15.521 -2.336 5.584 1.00 94.88 262 GLY A C 1
ATOM 1935 O O . GLY A 1 262 ? -14.775 -2.078 6.529 1.00 94.88 262 GLY A O 1
ATOM 1936 N N . GLY A 1 263 ? -15.952 -1.388 4.755 1.00 93.81 263 GLY A N 1
ATOM 1937 C CA . GLY A 1 263 ? -15.617 0.027 4.876 1.00 93.81 263 GLY A CA 1
ATOM 1938 C C . GLY A 1 263 ? -16.427 0.776 5.935 1.00 93.81 263 GLY A C 1
ATOM 1939 O O . GLY A 1 263 ? -17.096 0.192 6.790 1.00 93.81 263 GLY A O 1
ATOM 1940 N N . TYR A 1 264 ? -16.371 2.109 5.884 1.00 90.19 264 TYR A N 1
ATOM 1941 C CA . TYR A 1 264 ? -16.983 2.978 6.895 1.00 90.19 264 TYR A CA 1
ATOM 1942 C C . TYR A 1 264 ? -18.475 2.666 7.110 1.00 90.19 264 TYR A C 1
ATOM 1944 O O . TYR A 1 264 ? -19.261 2.630 6.158 1.00 90.19 264 TYR A O 1
ATOM 1952 N N . ALA A 1 265 ? -18.849 2.429 8.372 1.00 88.81 265 ALA A N 1
ATOM 1953 C CA . ALA A 1 265 ? -20.185 2.005 8.807 1.00 88.81 265 ALA A CA 1
ATOM 1954 C C . ALA A 1 265 ? -20.729 0.724 8.127 1.00 88.81 265 ALA A C 1
ATOM 1956 O O . ALA A 1 265 ? -21.929 0.456 8.189 1.00 88.81 265 ALA A O 1
ATOM 1957 N N . GLY A 1 266 ? -19.875 -0.060 7.462 1.00 91.94 266 GLY A N 1
ATOM 1958 C CA . GLY A 1 266 ? -20.279 -1.201 6.637 1.00 91.94 266 GLY A CA 1
ATOM 1959 C C . GLY A 1 266 ? -21.083 -0.812 5.391 1.00 91.94 266 GLY A C 1
ATOM 1960 O O . GLY A 1 266 ? -21.901 -1.593 4.912 1.00 91.94 266 GLY A O 1
ATOM 1961 N N . LEU A 1 267 ? -20.914 0.423 4.902 1.00 94.69 267 LEU A N 1
ATOM 1962 C CA . LEU A 1 267 ? -21.664 0.984 3.767 1.00 94.69 267 LEU A CA 1
ATOM 1963 C C . LEU A 1 267 ? -20.815 1.154 2.498 1.00 94.69 267 LEU A C 1
ATOM 1965 O O . LEU A 1 267 ? -21.286 1.711 1.504 1.00 94.69 267 LEU A O 1
ATOM 1969 N N . SER A 1 268 ? -19.563 0.705 2.528 1.00 96.75 268 SER A N 1
ATOM 1970 C CA . SER A 1 268 ? -18.657 0.669 1.382 1.00 96.75 268 SER A CA 1
ATOM 1971 C C . SER A 1 268 ? -17.725 -0.537 1.481 1.00 96.75 268 SER A C 1
ATOM 1973 O O . SER A 1 268 ? -17.627 -1.167 2.531 1.00 96.75 268 SER A O 1
ATOM 1975 N N . ASP A 1 269 ? -17.025 -0.839 0.391 1.00 98.19 269 ASP A N 1
ATOM 1976 C CA . ASP A 1 269 ? -16.066 -1.950 0.334 1.00 98.19 269 ASP A CA 1
ATOM 1977 C C . ASP A 1 269 ? -14.627 -1.533 0.688 1.00 98.19 269 ASP A C 1
ATOM 1979 O O . ASP A 1 269 ? -13.735 -2.368 0.809 1.00 98.19 269 ASP A O 1
ATOM 1983 N N . VAL A 1 270 ? -14.364 -0.230 0.812 1.00 98.06 270 VAL A N 1
ATOM 1984 C CA . VAL A 1 270 ? -13.014 0.299 1.049 1.00 98.06 270 VAL A CA 1
ATOM 1985 C C . VAL A 1 270 ? -12.739 0.318 2.545 1.00 98.06 270 VAL A C 1
ATOM 1987 O O . VAL A 1 270 ? -13.251 1.183 3.257 1.00 98.06 270 VAL A O 1
ATOM 1990 N N . VAL A 1 271 ? -11.912 -0.621 3.003 1.00 97.44 271 VAL A N 1
ATOM 1991 C CA . VAL A 1 271 ? -11.474 -0.713 4.403 1.00 97.44 271 VAL A CA 1
ATOM 1992 C C . VAL A 1 271 ? -10.393 0.329 4.673 1.00 97.44 271 VAL A C 1
ATOM 1994 O O . VAL A 1 271 ? -10.451 1.059 5.663 1.00 97.44 271 VAL A O 1
ATOM 1997 N N . ILE A 1 272 ? -9.410 0.414 3.772 1.00 98.31 272 ILE A N 1
ATOM 1998 C CA . ILE A 1 272 ? -8.249 1.302 3.872 1.00 98.31 272 ILE A CA 1
ATOM 1999 C C . ILE A 1 272 ? -7.969 1.897 2.491 1.00 98.31 272 ILE A C 1
ATOM 2001 O O . ILE A 1 272 ? -7.778 1.161 1.529 1.00 98.31 272 ILE A O 1
ATOM 2005 N N . ASP A 1 273 ? -7.889 3.224 2.416 1.00 98.50 273 ASP A N 1
ATOM 2006 C CA . ASP A 1 273 ? -7.294 3.971 1.302 1.00 98.50 273 ASP A CA 1
ATOM 2007 C C . ASP A 1 273 ? -6.429 5.080 1.909 1.00 98.50 273 ASP A C 1
ATOM 2009 O O . ASP A 1 273 ? -6.903 6.166 2.253 1.00 98.50 273 ASP A O 1
ATOM 2013 N N . LEU A 1 274 ? -5.163 4.746 2.159 1.00 98.75 274 LEU A N 1
ATOM 2014 C CA . LEU A 1 274 ? -4.191 5.641 2.775 1.00 98.75 274 LEU A CA 1
ATOM 2015 C C . LEU A 1 274 ? -3.122 6.009 1.762 1.00 98.75 274 LEU A C 1
ATOM 2017 O O . LEU A 1 274 ? -2.524 5.151 1.107 1.00 98.75 274 LEU A O 1
ATOM 2021 N N . ARG A 1 275 ? -2.859 7.310 1.658 1.00 98.56 275 ARG A N 1
ATOM 2022 C CA . ARG A 1 275 ? -1.967 7.869 0.649 1.00 98.56 275 ARG A CA 1
ATOM 2023 C C . ARG A 1 275 ? -1.042 8.900 1.262 1.00 98.56 275 ARG A C 1
ATOM 2025 O O . ARG A 1 275 ? -1.485 9.878 1.858 1.00 98.56 275 ARG A O 1
ATOM 2032 N N . VAL A 1 276 ? 0.249 8.695 1.048 1.00 98.62 276 VAL A N 1
ATOM 2033 C CA . VAL A 1 276 ? 1.286 9.692 1.286 1.00 98.62 276 VAL A CA 1
ATOM 2034 C C . VAL A 1 276 ? 1.739 10.172 -0.076 1.00 98.62 276 VAL A C 1
ATOM 2036 O O . VAL A 1 276 ? 2.572 9.539 -0.719 1.00 98.62 276 VAL A O 1
ATOM 2039 N N . ASP A 1 277 ? 1.127 11.251 -0.554 1.00 98.00 277 ASP A N 1
ATOM 2040 C CA . ASP A 1 277 ? 1.306 11.696 -1.936 1.00 98.00 277 ASP A CA 1
ATOM 2041 C C . ASP A 1 277 ? 2.644 12.427 -2.169 1.00 98.00 277 ASP A C 1
ATOM 2043 O O . ASP A 1 277 ? 3.129 12.421 -3.301 1.00 98.00 277 ASP A O 1
ATOM 2047 N N . ASP A 1 278 ? 3.257 13.000 -1.126 1.00 96.38 278 ASP A N 1
ATOM 2048 C CA . ASP A 1 278 ? 4.599 13.605 -1.145 1.00 96.38 278 ASP A CA 1
ATOM 2049 C C . ASP A 1 278 ? 5.215 13.619 0.265 1.00 96.38 278 ASP A C 1
ATOM 2051 O O . ASP A 1 278 ? 4.690 14.259 1.176 1.00 96.38 278 ASP A O 1
ATOM 2055 N N . HIS A 1 279 ? 6.315 12.897 0.465 1.00 90.88 279 HIS A N 1
ATOM 2056 C CA . HIS A 1 279 ? 7.086 12.877 1.706 1.00 90.88 279 HIS A CA 1
ATOM 2057 C C . HIS A 1 279 ? 8.516 12.371 1.447 1.00 90.88 279 HIS A C 1
ATOM 2059 O O . HIS A 1 279 ? 8.763 11.622 0.504 1.00 90.88 279 HIS A O 1
ATOM 2065 N N . GLU A 1 280 ? 9.484 12.731 2.293 1.00 83.94 280 GLU A N 1
ATOM 2066 C CA . GLU A 1 280 ? 10.860 12.207 2.180 1.00 83.94 280 GLU A CA 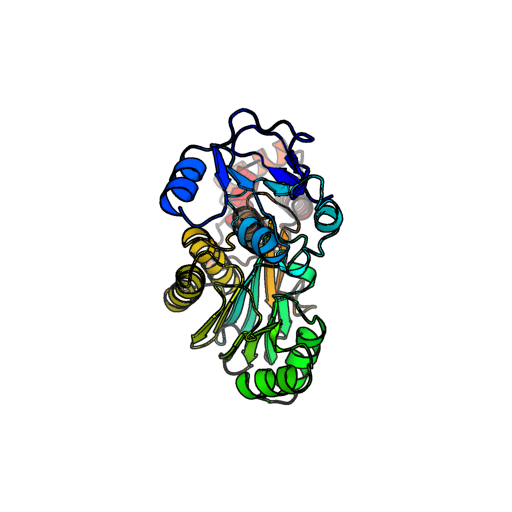1
ATOM 2067 C C . GLU A 1 280 ? 10.979 10.750 2.647 1.00 83.94 280 GLU A C 1
ATOM 2069 O O . GLU A 1 280 ? 11.887 10.034 2.233 1.00 83.94 280 GLU A O 1
ATOM 2074 N N . ARG A 1 281 ? 10.055 10.315 3.511 1.00 89.06 281 ARG A N 1
ATOM 2075 C CA . ARG A 1 281 ? 9.963 8.953 4.063 1.00 89.06 281 ARG A CA 1
ATOM 2076 C C . ARG A 1 281 ? 8.518 8.442 3.980 1.00 89.06 281 ARG A C 1
ATOM 2078 O O . ARG A 1 281 ? 7.852 8.350 5.012 1.00 89.06 281 ARG A O 1
ATOM 2085 N N . PRO A 1 282 ? 7.948 8.243 2.779 1.00 97.56 282 PRO A N 1
ATOM 2086 C CA . PRO A 1 282 ? 6.528 7.953 2.605 1.00 97.56 282 PRO A CA 1
ATOM 2087 C C . PRO A 1 282 ? 6.076 6.638 3.242 1.00 97.56 282 PRO A C 1
ATOM 2089 O O . PRO A 1 282 ? 4.938 6.566 3.682 1.00 97.56 282 PRO A O 1
ATOM 2092 N N . ILE A 1 283 ? 6.938 5.620 3.345 1.00 97.75 283 ILE A N 1
ATOM 2093 C CA . ILE A 1 283 ? 6.566 4.340 3.977 1.00 97.75 283 ILE A CA 1
ATOM 2094 C C . ILE A 1 283 ? 6.414 4.495 5.496 1.00 97.75 283 ILE A C 1
ATOM 2096 O O . ILE A 1 283 ? 5.464 3.979 6.077 1.00 97.75 283 ILE A O 1
ATOM 2100 N N . GLU A 1 284 ? 7.318 5.233 6.148 1.00 96.25 284 GLU A N 1
ATOM 2101 C CA . GLU A 1 284 ? 7.196 5.530 7.583 1.00 96.25 284 GLU A CA 1
ATOM 2102 C C . GLU A 1 284 ? 5.923 6.324 7.877 1.00 96.25 284 GLU A C 1
ATOM 2104 O O . GLU A 1 284 ? 5.203 6.025 8.829 1.00 96.25 284 GLU A O 1
ATOM 2109 N N . GLU A 1 285 ? 5.623 7.306 7.027 1.00 98.50 285 GLU A N 1
ATOM 2110 C CA . GLU A 1 285 ? 4.415 8.112 7.156 1.00 98.50 285 GLU A CA 1
ATOM 2111 C C . GLU A 1 285 ? 3.150 7.291 6.869 1.00 98.50 285 GLU A C 1
ATOM 2113 O O . GLU A 1 285 ? 2.158 7.424 7.581 1.00 98.50 285 GLU A O 1
ATOM 2118 N N . LEU A 1 286 ? 3.195 6.363 5.908 1.00 98.44 286 LEU A N 1
ATOM 2119 C CA . LEU A 1 286 ? 2.100 5.432 5.639 1.00 98.44 286 LEU A CA 1
ATOM 2120 C C . LEU A 1 286 ? 1.843 4.520 6.845 1.00 98.44 286 LEU A C 1
ATOM 2122 O O . LEU A 1 286 ? 0.690 4.317 7.218 1.00 98.44 286 LEU A O 1
ATOM 2126 N N . ARG A 1 287 ? 2.901 4.036 7.512 1.00 98.31 287 ARG A N 1
ATOM 2127 C CA . ARG A 1 287 ? 2.788 3.265 8.760 1.00 98.31 287 ARG A CA 1
ATOM 2128 C C . ARG A 1 287 ? 2.178 4.103 9.889 1.00 98.31 287 ARG A C 1
ATOM 2130 O O . ARG A 1 287 ? 1.340 3.599 10.630 1.00 98.31 287 ARG A O 1
ATOM 2137 N N . ARG A 1 288 ? 2.542 5.387 10.004 1.00 98.31 288 ARG A N 1
ATOM 2138 C CA . ARG A 1 288 ? 1.924 6.315 10.968 1.00 98.31 288 ARG A CA 1
ATOM 2139 C C . ARG A 1 288 ? 0.428 6.496 10.693 1.00 98.31 288 ARG A C 1
ATOM 2141 O O . ARG A 1 288 ? -0.367 6.432 11.626 1.00 98.31 288 ARG A O 1
ATOM 2148 N N . LEU A 1 289 ? 0.046 6.702 9.430 1.00 98.62 289 LEU A N 1
ATOM 2149 C CA . LEU A 1 289 ? -1.357 6.815 9.020 1.00 98.62 289 LEU A CA 1
ATOM 2150 C C . LEU A 1 289 ? -2.138 5.524 9.283 1.00 98.62 289 LEU A C 1
ATOM 2152 O O . LEU A 1 289 ? -3.273 5.594 9.741 1.00 98.62 289 LEU A O 1
ATOM 2156 N N . TYR A 1 290 ? -1.528 4.360 9.049 1.00 98.25 290 TYR A N 1
ATOM 2157 C CA . TYR A 1 290 ? -2.137 3.073 9.377 1.00 98.25 290 TYR A CA 1
ATOM 2158 C C . TYR A 1 290 ? -2.353 2.911 10.885 1.00 98.25 290 TYR A C 1
ATOM 2160 O O . TYR A 1 290 ? -3.425 2.493 11.296 1.00 98.25 290 TYR A O 1
ATOM 2168 N N . GLY A 1 291 ? -1.399 3.336 11.720 1.00 96.56 291 GLY A N 1
ATOM 2169 C CA . GLY A 1 291 ? -1.584 3.359 13.174 1.00 96.56 291 GLY A CA 1
ATOM 2170 C C . GLY A 1 291 ? -2.762 4.235 13.618 1.00 96.56 291 GLY A C 1
ATOM 2171 O O . GLY A 1 291 ? -3.532 3.824 14.480 1.00 96.56 291 GLY A O 1
ATOM 2172 N N . LEU A 1 292 ? -2.949 5.407 12.997 1.00 95.88 292 LEU A N 1
ATOM 2173 C CA . LEU A 1 292 ? -4.131 6.246 13.243 1.00 95.88 292 LEU A CA 1
ATOM 2174 C C . LEU A 1 292 ? -5.423 5.574 12.762 1.00 95.88 292 LEU A C 1
ATOM 2176 O O . LEU A 1 292 ? -6.435 5.633 13.452 1.00 95.88 292 LEU A O 1
ATOM 2180 N N . HIS A 1 293 ? -5.402 4.936 11.589 1.00 95.88 293 HIS A N 1
ATOM 2181 C CA . HIS A 1 293 ? -6.555 4.192 11.078 1.00 95.88 293 HIS A CA 1
ATOM 2182 C C . HIS A 1 293 ? -6.946 3.061 12.036 1.00 95.88 293 HIS A C 1
ATOM 2184 O O . HIS A 1 293 ? -8.106 2.992 12.432 1.00 95.88 293 HIS A O 1
ATOM 2190 N N . GLU A 1 294 ? -5.983 2.269 12.506 1.00 94.12 294 GLU A N 1
ATOM 2191 C CA . GLU A 1 294 ? -6.219 1.225 13.502 1.00 94.12 294 GLU A CA 1
ATOM 2192 C C . GLU A 1 294 ? -6.757 1.814 14.806 1.00 94.12 294 GLU A C 1
ATOM 2194 O O . GLU A 1 294 ? -7.719 1.287 15.353 1.00 94.12 294 GLU A O 1
ATOM 2199 N N . GLN A 1 295 ? -6.220 2.936 15.292 1.00 92.81 295 GLN A N 1
ATOM 2200 C CA . GLN A 1 295 ? -6.731 3.601 16.496 1.00 92.81 295 GLN A CA 1
ATOM 2201 C C . GLN A 1 295 ? -8.193 4.037 16.360 1.00 92.81 295 GLN A C 1
ATOM 2203 O O . GLN A 1 295 ? -8.955 3.862 17.305 1.00 92.81 295 GLN A O 1
ATOM 2208 N N . LEU A 1 296 ? -8.606 4.553 15.205 1.00 92.44 296 LEU A N 1
ATOM 2209 C CA . LEU A 1 296 ? -9.961 5.075 15.007 1.00 92.44 296 LEU A CA 1
ATOM 2210 C C . LEU A 1 296 ? -10.971 3.985 14.618 1.00 92.44 296 LEU A C 1
ATOM 2212 O O . LEU A 1 296 ? -12.085 3.963 15.132 1.00 92.44 296 LEU A O 1
ATOM 2216 N N . PHE A 1 297 ? -10.581 3.061 13.739 1.00 92.00 297 PHE A N 1
ATOM 2217 C CA . PHE A 1 297 ? -11.496 2.119 13.080 1.00 92.00 297 PHE A CA 1
ATOM 2218 C C . PHE A 1 297 ? -11.255 0.649 13.435 1.00 92.00 297 PHE A C 1
ATOM 2220 O O . PHE A 1 297 ? -12.100 -0.202 13.141 1.00 92.00 297 PHE A O 1
ATOM 2227 N N . GLY A 1 298 ? -10.121 0.331 14.061 1.00 91.12 298 GLY A N 1
ATOM 2228 C CA . GLY A 1 298 ? -9.827 -1.021 14.521 1.00 91.12 298 GLY A CA 1
ATOM 2229 C C . GLY A 1 298 ? -10.841 -1.512 15.561 1.00 91.12 298 GLY A C 1
ATOM 2230 O O . GLY A 1 298 ? -11.563 -0.740 16.195 1.00 91.12 298 GLY A O 1
ATOM 2231 N N . LYS A 1 299 ? -10.893 -2.829 15.769 1.00 89.88 299 LYS A N 1
ATOM 2232 C CA . LYS A 1 299 ? -11.841 -3.459 16.700 1.00 89.88 299 LYS A CA 1
ATOM 2233 C C . LYS A 1 299 ? -11.106 -4.222 17.788 1.00 89.88 299 LYS A C 1
ATOM 2235 O O . LYS A 1 299 ? -10.496 -5.254 17.523 1.00 89.88 299 LYS A O 1
ATOM 2240 N N . THR A 1 300 ? -11.235 -3.766 19.030 1.00 93.62 300 THR A N 1
ATOM 2241 C CA . THR A 1 300 ? -10.730 -4.510 20.188 1.00 93.62 300 THR A CA 1
ATOM 2242 C C . THR A 1 300 ? -11.751 -5.574 20.614 1.00 93.62 300 THR A C 1
ATOM 2244 O O . THR A 1 300 ? -12.894 -5.222 20.933 1.00 93.62 300 THR A O 1
ATOM 2247 N N . PRO A 1 301 ? -11.390 -6.874 20.671 1.00 94.25 301 PRO A N 1
ATOM 2248 C CA . PRO A 1 301 ? -12.297 -7.917 21.142 1.00 94.25 301 PRO A CA 1
ATOM 2249 C C . PRO A 1 301 ? -12.828 -7.607 22.543 1.00 94.25 301 PRO A C 1
ATOM 2251 O O . PRO A 1 301 ? -12.059 -7.262 23.437 1.00 94.25 301 PRO A O 1
ATOM 2254 N N . ARG A 1 302 ? -14.132 -7.799 22.780 1.00 93.38 302 ARG A N 1
ATOM 2255 C CA . ARG A 1 302 ? -14.766 -7.472 24.075 1.00 93.38 302 ARG A CA 1
ATOM 2256 C C . ARG A 1 302 ? -14.145 -8.175 25.279 1.00 93.38 302 ARG A C 1
ATOM 2258 O O . ARG A 1 302 ? -14.173 -7.639 26.378 1.00 93.38 302 ARG A O 1
ATOM 2265 N N . SER A 1 303 ? -13.527 -9.335 25.079 1.00 96.19 303 SER A N 1
ATOM 2266 C CA . SER A 1 303 ? -12.771 -10.035 26.124 1.00 96.19 303 SER A CA 1
ATOM 2267 C C . SER A 1 303 ? -11.524 -9.284 26.610 1.00 96.19 303 SER A C 1
ATOM 2269 O O . SER A 1 303 ? -10.971 -9.659 27.637 1.00 96.19 303 SER A O 1
ATOM 2271 N N . GLN A 1 304 ? -11.057 -8.278 25.867 1.00 96.56 304 GLN A N 1
ATOM 2272 C CA . GLN A 1 304 ? -9.898 -7.445 26.203 1.00 96.56 304 GLN A CA 1
ATOM 2273 C C . GLN A 1 304 ? -10.297 -6.092 26.813 1.00 96.56 304 GLN A C 1
ATOM 2275 O O . GLN A 1 304 ? -9.427 -5.343 27.247 1.00 96.56 304 GLN A O 1
ATOM 2280 N N . TRP A 1 305 ? -11.593 -5.768 26.852 1.00 97.50 305 TRP A N 1
ATOM 2281 C CA . TRP A 1 305 ? -12.065 -4.516 27.435 1.00 97.50 305 TRP A CA 1
ATOM 2282 C C . TRP A 1 305 ? -11.879 -4.517 28.951 1.00 97.50 305 TRP A C 1
ATOM 2284 O O . TRP A 1 305 ? -12.085 -5.527 29.631 1.00 97.50 305 TRP A O 1
ATOM 2294 N N . ILE A 1 306 ? -11.503 -3.360 29.482 1.00 97.75 306 ILE A N 1
ATOM 2295 C CA . ILE A 1 306 ? -11.148 -3.188 30.888 1.00 97.75 306 ILE A CA 1
ATOM 2296 C C . ILE A 1 306 ? -12.393 -2.741 31.651 1.00 97.75 306 ILE A C 1
ATOM 2298 O O . ILE A 1 306 ? -13.072 -1.804 31.241 1.00 97.75 306 ILE A O 1
ATOM 2302 N N . ALA A 1 307 ? -12.702 -3.403 32.767 1.00 97.44 307 ALA A N 1
ATOM 2303 C CA . ALA A 1 307 ? -13.781 -2.971 33.651 1.00 97.44 307 ALA A CA 1
ATOM 2304 C C . ALA A 1 307 ? -13.405 -1.665 34.365 1.00 97.44 307 ALA A C 1
ATOM 2306 O O . ALA A 1 307 ? -12.315 -1.551 34.930 1.00 97.44 307 ALA A O 1
ATOM 2307 N N . VAL A 1 308 ? -14.322 -0.702 34.378 1.00 97.00 308 VAL A N 1
ATOM 2308 C CA . VAL A 1 308 ? -14.113 0.606 35.008 1.00 97.00 308 VAL A CA 1
ATOM 2309 C C . VAL A 1 308 ? -14.506 0.535 36.485 1.00 97.00 308 VAL A C 1
ATOM 2311 O O . VAL A 1 308 ? -15.618 0.884 36.885 1.00 97.00 308 VAL A O 1
ATOM 2314 N N . ALA A 1 309 ? -13.576 0.028 37.298 1.00 95.19 309 ALA A N 1
ATOM 2315 C CA . ALA A 1 309 ? -13.667 0.034 38.759 1.00 95.19 309 ALA A CA 1
ATOM 2316 C C . ALA A 1 309 ? -13.480 1.453 39.336 1.00 95.19 309 ALA A C 1
ATOM 2318 O O . ALA A 1 309 ? -13.174 2.389 38.603 1.00 95.19 309 ALA A O 1
ATOM 2319 N N . ASP A 1 310 ? -13.679 1.625 40.646 1.00 96.06 310 ASP A N 1
ATOM 2320 C CA . ASP A 1 310 ? -13.717 2.947 41.296 1.00 96.06 310 ASP A CA 1
ATOM 2321 C C . ASP A 1 310 ? -12.452 3.795 41.074 1.00 96.06 310 ASP A C 1
ATOM 2323 O O . ASP A 1 310 ? -12.544 5.012 40.916 1.00 96.06 310 ASP A O 1
ATOM 2327 N N . ASP A 1 311 ? -11.276 3.167 41.039 1.00 97.12 311 ASP A N 1
ATOM 2328 C CA . ASP A 1 311 ? -9.990 3.826 40.798 1.00 97.12 311 ASP A CA 1
ATOM 2329 C C . ASP A 1 311 ? -9.875 4.339 39.361 1.00 97.12 311 ASP A C 1
ATOM 2331 O O . ASP A 1 311 ? -9.570 5.512 39.142 1.00 97.12 311 ASP A O 1
ATOM 2335 N N . LEU A 1 312 ? -10.195 3.488 38.384 1.00 97.19 312 LEU A N 1
ATOM 2336 C CA . LEU A 1 312 ? -10.212 3.880 36.980 1.00 97.19 312 LEU A CA 1
ATOM 2337 C C . LEU A 1 312 ? -11.311 4.915 36.718 1.00 97.19 312 LEU A C 1
ATOM 2339 O O . LEU A 1 312 ? -11.089 5.879 35.999 1.00 97.19 312 LEU A O 1
ATOM 2343 N N . ARG A 1 313 ? -12.476 4.778 37.354 1.00 97.62 313 ARG A N 1
ATOM 2344 C CA . ARG A 1 313 ? -13.580 5.739 37.257 1.00 97.62 313 ARG A CA 1
ATOM 2345 C C . ARG A 1 313 ? -13.159 7.133 37.723 1.00 97.62 313 ARG A C 1
ATOM 2347 O O . ARG A 1 313 ? -13.488 8.116 37.060 1.00 97.62 313 ARG A O 1
ATOM 2354 N N . ALA A 1 314 ? -12.434 7.214 38.839 1.00 97.12 314 ALA A N 1
ATOM 2355 C CA . ALA A 1 314 ? -11.876 8.469 39.333 1.00 97.12 314 ALA A CA 1
ATOM 2356 C C . ALA A 1 314 ? -10.828 9.039 38.363 1.00 97.12 314 ALA A C 1
ATOM 2358 O O . ALA A 1 314 ? -10.901 10.221 38.032 1.00 97.12 314 ALA A O 1
ATOM 2359 N N . GLU A 1 315 ? -9.925 8.198 37.841 1.00 97.69 315 GLU A N 1
ATOM 2360 C CA . GLU A 1 315 ? -8.930 8.607 36.839 1.00 97.69 315 GLU A CA 1
ATOM 2361 C C . GLU A 1 315 ? -9.592 9.205 35.588 1.00 97.69 315 GLU A C 1
ATOM 2363 O O . GLU A 1 315 ? -9.211 10.292 35.149 1.00 97.69 315 GLU A O 1
ATOM 2368 N N . LEU A 1 316 ? -10.595 8.521 35.024 1.00 97.44 316 LEU A N 1
ATOM 2369 C CA . LEU A 1 316 ? -11.326 8.999 33.849 1.00 97.44 316 LEU A CA 1
ATOM 2370 C C . LEU A 1 316 ? -11.952 10.372 34.123 1.00 97.44 316 LEU A C 1
ATOM 2372 O O . LEU A 1 316 ? -11.801 11.284 33.315 1.00 97.44 316 LEU A O 1
ATOM 2376 N N . GLY A 1 317 ? -12.607 10.534 35.277 1.00 97.12 317 GLY A N 1
ATOM 2377 C CA . GLY A 1 317 ? -13.240 11.795 35.662 1.00 97.12 317 GLY A CA 1
ATOM 2378 C C . GLY A 1 317 ? -12.250 12.951 35.800 1.00 97.12 317 GLY A C 1
ATOM 2379 O O . GLY A 1 317 ? -12.504 14.035 35.281 1.00 97.12 317 GLY A O 1
ATOM 2380 N N . GLU A 1 318 ? -11.105 12.727 36.448 1.00 97.44 318 GLU A N 1
ATOM 2381 C CA . GLU A 1 318 ? -10.068 13.755 36.610 1.00 97.44 318 GLU A CA 1
ATOM 2382 C C . GLU A 1 318 ? -9.474 14.193 35.264 1.00 97.44 318 GLU A C 1
ATOM 2384 O O . GLU A 1 318 ? -9.308 15.391 35.014 1.00 97.44 318 GLU A O 1
ATOM 2389 N N . ARG A 1 319 ? -9.194 13.236 34.371 1.00 97.56 319 ARG A N 1
ATOM 2390 C CA . ARG A 1 319 ? -8.645 13.521 33.039 1.00 97.56 319 ARG A CA 1
ATOM 2391 C C . ARG A 1 319 ? -9.647 14.260 32.165 1.00 97.56 319 ARG A C 1
ATOM 2393 O O . ARG A 1 319 ? -9.306 15.299 31.606 1.00 97.56 319 ARG A O 1
ATOM 2400 N N . LEU A 1 320 ? -10.889 13.788 32.103 1.00 97.94 320 LEU A N 1
ATOM 2401 C CA . LEU A 1 320 ? -11.950 14.439 31.333 1.00 97.94 320 LEU A CA 1
ATOM 2402 C C . LEU A 1 320 ? -12.189 15.872 31.821 1.00 97.94 320 LEU A C 1
ATOM 2404 O O . LEU A 1 320 ? -12.208 16.793 31.004 1.00 97.94 320 LEU A O 1
ATOM 2408 N N . ALA A 1 321 ? -12.233 16.091 33.138 1.00 97.44 321 ALA A N 1
ATOM 2409 C CA . ALA A 1 321 ? -12.339 17.431 33.711 1.00 97.44 321 ALA A CA 1
ATOM 2410 C C . ALA A 1 321 ? -11.144 18.326 33.329 1.00 97.44 321 ALA A C 1
ATOM 2412 O O . ALA A 1 321 ? -11.334 19.489 32.974 1.00 97.44 321 ALA A O 1
ATOM 2413 N N . SER A 1 322 ? -9.909 17.801 33.319 1.00 97.44 322 SER A N 1
ATOM 2414 C CA . SER A 1 322 ? -8.738 18.580 32.874 1.00 97.44 322 SER A CA 1
ATOM 2415 C C . SER A 1 322 ? -8.786 18.979 31.394 1.00 97.44 322 SER A C 1
ATOM 2417 O O . SER A 1 322 ? -8.213 20.001 31.016 1.00 97.44 322 SER A O 1
ATOM 2419 N N . LEU A 1 323 ? -9.515 18.212 30.579 1.00 97.25 323 LEU A N 1
ATOM 2420 C CA . LEU A 1 323 ? -9.766 18.489 29.167 1.00 97.25 323 LEU A CA 1
ATOM 2421 C C . LEU A 1 323 ? -11.011 19.371 28.947 1.00 97.25 323 LEU A C 1
ATOM 2423 O O . LEU A 1 323 ? -11.323 19.712 27.808 1.00 97.25 323 LEU A O 1
ATOM 2427 N N . GLY A 1 324 ? -11.705 19.771 30.020 1.00 97.44 324 GLY A N 1
ATOM 2428 C CA . GLY A 1 324 ? -12.900 20.618 29.972 1.00 97.44 324 GLY A CA 1
ATOM 2429 C C . GLY A 1 324 ? -14.218 19.863 29.773 1.00 97.44 324 GLY A C 1
ATOM 2430 O O . GLY A 1 324 ? -15.230 20.489 29.457 1.00 97.44 324 GLY A O 1
ATOM 2431 N N . TYR A 1 325 ? -14.223 18.541 29.956 1.00 96.94 325 TYR A N 1
ATOM 2432 C CA . TYR A 1 325 ? -15.421 17.702 29.934 1.00 96.94 325 TYR A CA 1
ATOM 2433 C C . TYR A 1 325 ? -15.895 17.445 31.369 1.00 96.94 325 TYR A C 1
ATOM 2435 O O . TYR A 1 325 ? -15.543 16.446 31.994 1.00 96.94 325 TYR A O 1
ATOM 2443 N N . ASP A 1 326 ? -16.683 18.379 31.897 1.00 92.62 326 ASP A N 1
ATOM 2444 C CA . ASP A 1 326 ? -17.290 18.292 33.227 1.00 92.62 326 ASP A CA 1
ATOM 2445 C C . ASP A 1 326 ? -18.674 17.615 33.189 1.00 92.62 326 ASP A C 1
ATOM 2447 O O . ASP A 1 326 ? -19.364 17.626 32.169 1.00 92.62 326 ASP A O 1
ATOM 2451 N N . GLY A 1 327 ? -19.141 17.118 34.339 1.00 92.81 327 GLY A N 1
ATOM 2452 C CA . GLY A 1 327 ? -20.515 16.639 34.517 1.00 92.81 327 GLY A CA 1
ATOM 2453 C C . GLY A 1 327 ? -20.607 15.154 34.849 1.00 92.81 327 GLY A C 1
ATOM 2454 O O . GLY A 1 327 ? -19.766 14.621 35.572 1.00 92.81 327 GLY A O 1
ATOM 2455 N N . ASP A 1 328 ? -21.677 14.507 34.379 1.00 96.12 328 ASP A N 1
ATOM 2456 C CA . ASP A 1 328 ? -21.816 13.056 34.496 1.00 96.12 328 ASP A CA 1
ATOM 2457 C C . ASP A 1 328 ? -20.713 12.363 33.690 1.00 96.12 328 ASP A C 1
ATOM 2459 O O . ASP A 1 328 ? -20.433 12.743 32.553 1.00 96.12 328 ASP A O 1
ATOM 2463 N N . LEU A 1 329 ? -20.078 11.352 34.283 1.00 95.81 329 LEU A N 1
ATOM 2464 C CA . LEU A 1 329 ? -18.919 10.710 33.674 1.00 95.81 329 LEU A CA 1
ATOM 2465 C C . LEU A 1 329 ? -19.262 10.031 32.344 1.00 95.81 329 LEU A C 1
ATOM 2467 O O . LEU A 1 329 ? -18.449 10.079 31.426 1.00 95.81 329 LEU A O 1
ATOM 2471 N N . ALA A 1 330 ? -20.430 9.394 32.229 1.00 95.56 330 ALA A N 1
ATOM 2472 C CA . ALA A 1 330 ? -20.808 8.699 31.004 1.00 95.56 330 ALA A CA 1
ATOM 2473 C C . ALA A 1 330 ? -21.049 9.695 29.862 1.00 95.56 330 ALA A C 1
ATOM 2475 O O . ALA A 1 330 ? -20.581 9.472 28.742 1.00 95.56 330 ALA A O 1
ATOM 2476 N N . ASP A 1 331 ? -21.712 10.814 30.162 1.00 96.38 331 ASP A N 1
ATOM 2477 C CA . ASP A 1 331 ? -21.954 11.888 29.197 1.00 96.38 331 ASP A CA 1
ATOM 2478 C C . ASP A 1 331 ? -20.640 12.571 28.784 1.00 96.38 331 ASP A C 1
ATOM 2480 O O . ASP A 1 331 ? -20.381 12.742 27.592 1.00 96.38 331 ASP A O 1
ATOM 2484 N N . ALA A 1 332 ? -19.778 12.908 29.752 1.00 96.94 332 ALA A N 1
ATOM 2485 C CA . ALA A 1 332 ? -18.474 13.526 29.511 1.00 96.94 332 ALA A CA 1
ATOM 2486 C C . ALA A 1 332 ? -17.556 12.622 28.675 1.00 96.94 332 ALA A C 1
ATOM 2488 O O . ALA A 1 332 ? -16.942 13.081 27.712 1.00 96.94 332 ALA A O 1
ATOM 2489 N N . PHE A 1 333 ? -17.504 11.329 29.006 1.00 96.75 333 PHE A N 1
ATOM 2490 C CA . PHE A 1 333 ? -16.705 10.344 28.283 1.00 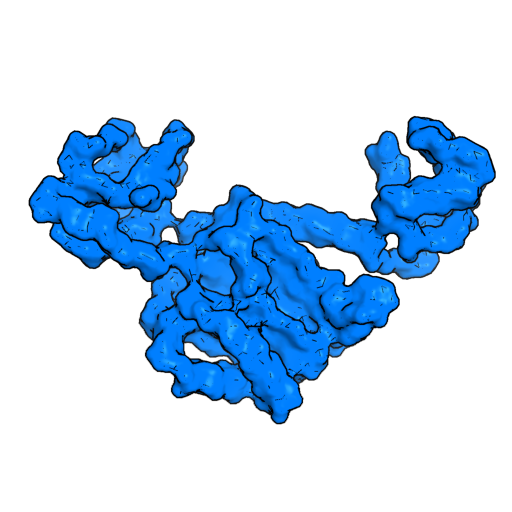96.75 333 PHE A CA 1
ATOM 2491 C C . PHE A 1 333 ? -17.193 10.162 26.843 1.00 96.75 333 PHE A C 1
ATOM 2493 O O . PHE A 1 333 ? -16.387 10.203 25.916 1.00 96.75 333 PHE A O 1
ATOM 2500 N N . THR A 1 334 ? -18.509 10.042 26.642 1.00 95.94 334 THR A N 1
ATOM 2501 C CA . THR A 1 334 ? -19.110 9.930 25.302 1.00 95.94 334 THR A CA 1
ATOM 2502 C C . THR A 1 334 ? -18.854 11.188 24.469 1.00 95.94 334 THR A C 1
ATOM 2504 O O . THR A 1 334 ? -18.501 11.093 23.295 1.00 95.94 334 THR A O 1
ATOM 2507 N N . ALA A 1 335 ? -18.991 12.375 25.070 1.00 96.44 335 ALA A N 1
ATOM 2508 C CA . ALA A 1 335 ? -18.758 13.648 24.391 1.00 96.44 335 ALA A CA 1
ATOM 2509 C C . ALA A 1 335 ? -17.290 13.837 23.977 1.00 96.44 335 ALA A C 1
ATOM 2511 O O . ALA A 1 335 ? -17.016 14.290 22.863 1.00 96.44 335 ALA A O 1
ATOM 2512 N N . TRP A 1 336 ? -16.350 13.474 24.853 1.00 97.25 336 TRP A N 1
ATOM 2513 C CA . TRP A 1 336 ? -14.923 13.506 24.539 1.00 97.25 336 TRP A CA 1
ATOM 2514 C C . TRP A 1 336 ? -14.572 12.506 23.438 1.00 97.25 336 TRP A C 1
ATOM 2516 O O . TRP A 1 336 ? -13.979 12.899 22.436 1.00 97.25 336 TRP A O 1
ATOM 2526 N N . ALA A 1 337 ? -15.006 11.249 23.571 1.00 96.00 337 ALA A N 1
ATOM 2527 C CA . ALA A 1 337 ? -14.725 10.218 22.579 1.00 96.00 337 ALA A CA 1
ATOM 2528 C C . ALA A 1 337 ? -15.257 10.603 21.192 1.00 96.00 337 ALA A C 1
ATOM 2530 O O . ALA A 1 337 ? -14.521 10.499 20.219 1.00 96.00 337 ALA A O 1
ATOM 2531 N N . GLY A 1 338 ? -16.479 11.139 21.102 1.00 94.94 338 GLY A N 1
ATOM 2532 C CA . GLY A 1 338 ? -17.025 11.631 19.833 1.00 94.94 338 GLY A CA 1
ATOM 2533 C C . GLY A 1 338 ? -16.291 12.853 19.264 1.00 94.94 338 GLY A C 1
ATOM 2534 O O . GLY A 1 338 ? -16.302 13.071 18.058 1.00 94.94 338 GLY A O 1
ATOM 2535 N N . THR A 1 339 ? -15.625 13.654 20.102 1.00 95.50 339 THR A N 1
ATOM 2536 C CA . THR A 1 339 ? -14.777 14.764 19.628 1.00 95.50 339 THR A CA 1
ATOM 2537 C C . THR A 1 339 ? -13.446 14.255 19.066 1.00 95.50 339 THR A C 1
ATOM 2539 O O . THR A 1 339 ? -12.938 14.807 18.091 1.00 95.50 339 THR A O 1
ATOM 2542 N N . GLU A 1 340 ? -12.901 13.184 19.644 1.00 94.81 340 GLU A N 1
ATOM 2543 C CA . GLU A 1 340 ? -11.659 12.541 19.196 1.00 94.81 340 GLU A CA 1
ATOM 2544 C C . GLU A 1 340 ? -11.884 11.457 18.116 1.00 94.81 340 GLU A C 1
ATOM 2546 O O . GLU A 1 340 ? -10.921 10.847 17.659 1.00 94.81 340 GLU A O 1
ATOM 2551 N N . ASN A 1 341 ? -13.123 11.268 17.639 1.00 94.12 341 ASN A N 1
ATOM 2552 C CA . ASN A 1 341 ? -13.541 10.251 16.655 1.00 94.12 341 ASN A CA 1
ATOM 2553 C C . ASN A 1 341 ? -13.368 8.791 17.133 1.00 94.12 341 ASN A C 1
ATOM 2555 O O . ASN A 1 341 ? -13.025 7.898 16.357 1.00 94.12 341 ASN A O 1
ATOM 2559 N N . LEU A 1 342 ? -13.562 8.550 18.430 1.00 94.38 342 LEU A N 1
ATOM 2560 C CA . LEU A 1 342 ? -13.458 7.244 19.089 1.00 94.38 342 LEU A CA 1
ATOM 2561 C C . LEU A 1 342 ? -14.829 6.645 19.443 1.00 94.38 342 LEU A C 1
ATOM 2563 O O . LEU A 1 342 ? -14.900 5.666 20.186 1.00 94.38 342 LEU A O 1
ATOM 2567 N N . GLU A 1 343 ? -15.929 7.217 18.953 1.00 91.56 343 GLU A N 1
ATOM 2568 C CA . GLU A 1 343 ? -17.296 6.816 19.304 1.00 91.56 343 GLU A CA 1
ATOM 2569 C C . GLU A 1 343 ? -17.595 5.340 19.007 1.00 91.56 343 GLU A C 1
ATOM 2571 O O . GLU A 1 343 ? -18.267 4.684 19.798 1.00 91.56 343 GLU A O 1
ATOM 2576 N N . GLU A 1 344 ? -17.022 4.781 17.938 1.00 89.44 344 GLU A N 1
ATOM 2577 C CA . GLU A 1 344 ? -17.183 3.366 17.562 1.00 89.44 344 GLU A CA 1
ATOM 2578 C C . GLU A 1 344 ? -16.492 2.400 18.547 1.00 89.44 344 GLU A C 1
ATOM 2580 O O . GLU A 1 344 ? -16.740 1.191 18.540 1.00 89.44 344 GLU A O 1
ATOM 2585 N N . ARG A 1 345 ? -15.637 2.928 19.433 1.00 93.88 345 ARG A N 1
ATOM 2586 C CA . ARG A 1 345 ? -14.935 2.192 20.494 1.00 93.88 345 ARG A CA 1
ATOM 2587 C C . ARG A 1 345 ? -15.515 2.449 21.883 1.00 93.88 345 ARG A C 1
ATOM 2589 O O . ARG A 1 345 ? -14.924 2.036 22.882 1.00 93.88 345 ARG A O 1
ATOM 2596 N N . VAL A 1 346 ? -16.669 3.107 21.971 1.00 93.62 346 VAL A N 1
ATOM 2597 C CA . VAL A 1 346 ? -17.353 3.400 23.234 1.00 93.62 346 VAL A CA 1
ATOM 2598 C C . VAL A 1 346 ? -18.703 2.694 23.285 1.00 93.62 346 VAL A C 1
ATOM 2600 O O . VAL A 1 346 ? -19.458 2.658 22.323 1.00 93.62 346 VAL A O 1
ATOM 2603 N N . ASP A 1 347 ? -19.013 2.112 24.442 1.00 93.75 347 ASP A N 1
ATOM 2604 C CA . ASP A 1 347 ? -20.285 1.434 24.708 1.00 93.75 347 ASP A CA 1
ATOM 2605 C C . ASP A 1 347 ? -20.654 1.624 26.182 1.00 93.75 347 ASP A C 1
ATOM 2607 O O . ASP A 1 347 ? -20.590 0.712 27.011 1.00 93.75 347 ASP A O 1
ATOM 2611 N N . GLY A 1 348 ? -20.924 2.884 26.527 1.00 92.94 348 GLY A N 1
ATOM 2612 C CA . GLY A 1 348 ? -21.047 3.332 27.909 1.00 92.94 348 GLY A CA 1
ATOM 2613 C C . GLY A 1 348 ? -19.699 3.431 28.631 1.00 92.94 348 GLY A C 1
ATOM 2614 O O . GLY A 1 348 ? -18.637 3.442 28.014 1.00 92.94 348 GLY A O 1
ATOM 2615 N N . VAL A 1 349 ? -19.759 3.539 29.962 1.00 93.50 349 VAL A N 1
ATOM 2616 C CA . VAL A 1 349 ? -18.592 3.807 30.828 1.00 93.50 349 VAL A CA 1
ATOM 2617 C C . VAL A 1 349 ? -18.246 2.650 31.768 1.00 93.50 349 VAL A C 1
ATOM 2619 O O . VAL A 1 349 ? -17.304 2.738 32.542 1.00 93.50 349 VAL A O 1
ATOM 2622 N N . GLU A 1 350 ? -19.005 1.554 31.742 1.00 95.69 350 GLU A N 1
ATOM 2623 C CA . GLU A 1 350 ? -18.770 0.413 32.642 1.00 95.69 350 GLU A CA 1
ATOM 2624 C C . GLU A 1 350 ? -17.569 -0.436 32.208 1.00 95.69 350 GLU A C 1
ATOM 2626 O O . GLU A 1 350 ? -16.902 -1.070 33.030 1.00 95.69 350 GLU A O 1
ATOM 2631 N N . GLN A 1 351 ? -17.274 -0.431 30.910 1.00 96.94 351 GLN A N 1
ATOM 2632 C CA . GLN A 1 351 ? -16.071 -1.011 30.338 1.00 96.94 351 GLN A CA 1
ATOM 2633 C C . GLN A 1 351 ? -15.476 -0.041 29.327 1.00 96.94 351 GLN A C 1
ATOM 2635 O O . GLN A 1 351 ? -16.209 0.660 28.634 1.00 96.94 351 GLN A O 1
ATOM 2640 N N . ILE A 1 352 ? -14.153 -0.042 29.219 1.00 97.00 352 ILE A N 1
ATOM 2641 C CA . ILE A 1 352 ? -13.417 0.818 28.300 1.00 97.00 352 ILE A CA 1
ATOM 2642 C C . ILE A 1 352 ? -12.516 -0.019 27.396 1.00 97.00 352 ILE A C 1
ATOM 2644 O O . ILE A 1 352 ? -11.862 -0.970 27.843 1.00 97.00 352 ILE A O 1
ATOM 2648 N N . ASP A 1 353 ? -12.496 0.333 26.114 1.00 97.50 353 ASP A N 1
ATOM 2649 C CA . ASP A 1 353 ? -11.514 -0.179 25.168 1.00 97.50 353 ASP A CA 1
ATOM 2650 C C . ASP A 1 353 ? -10.111 0.301 25.599 1.00 97.50 353 ASP A C 1
ATOM 2652 O O . ASP A 1 353 ? -9.923 1.507 25.795 1.00 97.50 353 ASP A O 1
ATOM 2656 N N . PRO A 1 354 ? -9.115 -0.590 25.772 1.00 96.81 354 PRO A N 1
ATOM 2657 C CA . PRO A 1 354 ? -7.754 -0.196 26.135 1.00 96.81 354 PRO A CA 1
ATOM 2658 C C . PRO A 1 354 ? -7.161 0.881 25.216 1.00 96.81 354 PRO A C 1
ATOM 2660 O O . PRO A 1 354 ? -6.440 1.740 25.714 1.00 96.81 354 PRO A O 1
ATOM 2663 N N . VAL A 1 355 ? -7.512 0.900 23.925 1.00 95.81 355 VAL A N 1
ATOM 2664 C CA . VAL A 1 355 ? -7.051 1.936 22.983 1.00 95.81 355 VAL A CA 1
ATOM 2665 C C . VAL A 1 355 ? -7.581 3.317 23.380 1.00 95.81 355 VAL A C 1
ATOM 2667 O O . VAL A 1 355 ? -6.831 4.289 23.422 1.00 95.81 355 VAL A O 1
ATOM 2670 N N . VAL A 1 356 ? -8.864 3.401 23.741 1.00 96.38 356 VAL A N 1
ATOM 2671 C CA . VAL A 1 356 ? -9.503 4.654 24.175 1.00 96.38 356 VAL A CA 1
ATOM 2672 C C . VAL A 1 356 ? -8.911 5.131 25.502 1.00 96.38 356 VAL A C 1
ATOM 2674 O O . VAL A 1 356 ? -8.688 6.326 25.696 1.00 96.38 356 VAL A O 1
ATOM 2677 N N . LEU A 1 357 ? -8.616 4.198 26.413 1.00 96.62 357 LEU A N 1
ATOM 2678 C CA . LEU A 1 357 ? -7.967 4.515 27.683 1.00 96.62 357 LEU A CA 1
ATOM 2679 C C . LEU A 1 357 ? -6.543 5.053 27.489 1.00 96.62 357 LEU A C 1
ATOM 2681 O O . LEU A 1 357 ? -6.153 6.007 28.160 1.00 96.62 357 LEU A O 1
ATOM 2685 N N . GLU A 1 358 ? -5.755 4.437 26.609 1.00 96.06 358 GLU A N 1
ATOM 2686 C CA . GLU A 1 358 ? -4.402 4.899 26.291 1.00 96.06 358 GLU A CA 1
ATOM 2687 C C . GLU A 1 358 ? -4.414 6.293 25.663 1.00 96.06 358 GLU A C 1
ATOM 2689 O O . GLU A 1 358 ? -3.627 7.144 26.082 1.00 96.06 358 GLU A O 1
ATOM 2694 N N . GLU A 1 359 ? -5.353 6.563 24.753 1.00 95.19 359 GLU A N 1
ATOM 2695 C CA . GLU A 1 359 ? -5.501 7.889 24.152 1.00 95.19 359 GLU A CA 1
ATOM 2696 C C . GLU A 1 359 ? -5.855 8.947 25.203 1.00 95.19 359 GLU A C 1
ATOM 2698 O O . GLU A 1 359 ? -5.192 9.980 25.287 1.00 95.19 359 GLU A O 1
ATOM 2703 N N . LEU A 1 360 ? -6.823 8.673 26.088 1.00 96.06 360 LEU A N 1
ATOM 2704 C CA . LEU A 1 360 ? -7.160 9.598 27.177 1.00 96.06 360 LEU A CA 1
ATOM 2705 C C . LEU A 1 360 ? -5.975 9.828 28.127 1.00 96.06 360 LEU A C 1
ATOM 2707 O O . LEU A 1 360 ? -5.832 10.905 28.704 1.00 96.06 360 LEU A O 1
ATOM 2711 N N . ARG A 1 361 ? -5.121 8.817 28.317 1.00 96.75 361 ARG A N 1
ATOM 2712 C CA . ARG A 1 361 ? -3.929 8.920 29.167 1.00 96.75 361 ARG A CA 1
ATOM 2713 C C . ARG A 1 361 ? -2.800 9.734 28.546 1.00 96.75 361 ARG A C 1
ATOM 2715 O O . ARG A 1 361 ? -1.981 10.263 29.301 1.00 96.75 361 ARG A O 1
ATOM 2722 N N . ALA A 1 362 ? -2.741 9.790 27.218 1.00 94.31 362 ALA A N 1
ATOM 2723 C CA . ALA A 1 362 ? -1.728 10.517 26.463 1.00 94.31 362 ALA A CA 1
ATOM 2724 C C . ALA A 1 362 ? -2.000 12.030 26.374 1.00 94.31 362 ALA A C 1
ATOM 2726 O O . ALA A 1 362 ? -1.077 12.789 26.064 1.00 94.31 362 ALA A O 1
ATOM 2727 N N . ARG A 1 363 ? -3.237 12.458 26.647 1.00 88.62 363 ARG A N 1
ATOM 2728 C CA . ARG A 1 363 ? -3.646 13.864 26.777 1.00 88.62 363 ARG A CA 1
ATOM 2729 C C . ARG A 1 363 ? -3.437 14.360 28.210 1.00 88.62 363 ARG A C 1
ATOM 2731 O O . ARG A 1 363 ? -3.070 15.550 28.337 1.00 88.62 363 ARG A O 1
#